Protein AF-A0A662W4R0-F1 (afdb_monomer)

Solvent-accessible surface area (backbone atoms only — not comparable to full-atom values): 18753 Å² total; per-residue (Å²): 116,72,71,63,60,54,51,37,68,40,51,62,76,61,48,46,60,46,32,67,75,46,35,41,56,52,8,45,52,54,50,52,50,54,33,55,63,37,64,77,52,86,52,68,65,62,33,53,52,52,50,46,52,59,59,52,50,86,43,46,80,43,68,95,50,81,49,81,46,56,65,35,56,53,42,50,58,48,16,70,74,66,80,42,92,52,61,35,36,28,30,40,68,42,91,89,54,88,47,86,21,61,33,45,38,97,46,99,52,38,57,34,45,28,53,35,61,54,39,28,37,34,38,38,55,36,42,14,38,33,53,26,53,49,34,41,74,55,72,36,54,44,40,36,31,30,25,55,26,78,67,47,38,23,24,33,37,50,55,97,90,38,81,34,39,35,26,52,56,40,44,36,31,30,75,69,41,57,74,69,43,19,65,70,28,53,83,49,24,51,68,38,51,50,54,44,52,41,85,52,105,75,32,86,22,39,88,71,49,60,50,33,30,34,32,40,49,98,87,66,45,82,74,45,83,52,31,73,69,44,38,63,39,10,40,39,38,42,34,34,89,53,61,31,33,32,39,40,35,29,29,61,53,82,93,43,77,29,55,28,47,71,52,64,82,59,75,31,43,61,48,81,45,74,32,22,54,40,64,33,39,43,34,41,28,24,66,76,40,82,78,38,34,30,21,35,33,75,48,77,46,77,40,46,56,82,38,80,45,83,44,82,44,69,57,70,47,78,46,78,31,72,56,43,51,49,52,49,53,52,52,52,50,51,52,50,50,53,52,50,55,51,51,51,51,53,53,52,52,52,53,60,53,60,77,74,109

Foldseek 3Di:
DVVVVVCLACVCVVVVVCCVPPLQVVLVVLLVVLLVVLLPDDDPVVSLVSLLCSLLVVAAAQVVNAAPDASNPVQVVVCVVVVHRDGQWGWHADPVHGDTAIAGDPDPCHLPLSSCSRRNYYHQSVSQSVSCVSCVSSVWHKFKKDWQQLDHIHMWTADPNDTKAAGSRLVSQLVPNDPVSVVLSVPCRIRNLQQQCPDDPRRSCVPPWGWWMFTADPVRDGDDTPRVSRAFWFKEKEAEPDFFAKKWKWFDDDPDITTRDMDGRRRHRIDIDITHFAKIKIKTWDDPDPQFKIFIDIDIDGTDGPYYHYDYDYRDDIDTHPVNVVVVVVVVVVVVVVVVVVVVVVVVVVVVVVVVD

Radius of gyration: 24.49 Å; Cα contacts (8 Å, |Δi|>4): 682; chains: 1; bounding box: 87×40×56 Å

Nearest PDB structures (foldseek):
  3e8v-assembly1_A  TM=7.100E-01  e=6.023E-03  Bacteroides fragilis NCTC 9343
  8qox-assembly1_X  TM=4.577E-01  e=6.451E-04  Sulfolobus acidocaldarius DSM 639
  6zva-assembly1_A  TM=5.586E-01  e=2.355E-01  Homo sapiens
  8sso-assembly2_E  TM=5.240E-01  e=2.961E-01  synthetic construct
  5a9i-assembly3_C  TM=3.892E-01  e=5.888E-01  Rattus norvegicus

Secondary structure (DSSP, 8-state):
-HHHHHHHH-THHHHHHHIIIIIHHHHHHHHHHHHHHHHT---HHHHHHHHHHHHHTT-EE-TTPPPSEES-HHHHHHHHHHT----SEEEEE-SSS--EEEEE-SSTTTT-HHHHHHH-EE-HHHHHHHHHHHHHHTT--EEEEEETTTTEEEEEEEETTEEEEE-HHHHHHHHHS-HHHHHHHTT-SBS-GGGGT-SSTT-SSTTT-----EEE-TT--EEEE-HHHHS-EEEEEEEEEEEE-EEEEEEEETTEEEEEEEE----EEEEEEEEESSEEEEEEEEEEETTTEEEEEEEEEE--TT-EEEEEE---EEEE-HHHHHHHHHHHHHHHHHHHHHHHHHHHHHHHHHTT-

Sequence (357 aa):
MFSITFLATLPELYLYPWYLIKIKPSGEAEIEKIVSEVSQLNDTYEKLEKIVKWEVEDFLYVYKVAPDYPLDILPNLTSKLFNKSYWRHGVYISNTNPKYRIRAVNSLFSNDPYWIAYYKVGGCGELAHLFVEVCNRAGIEARVVGTRGEDHFWAEVKIDGEWKHADPTVYYWSVRGNEQQKSYYSGKWFDNPKGYEESGNIGWFSKIGISRVIVTDRAGNEVEDVTVKYTDVGTVNVTSKATISRVIILTWKGEHQTIAGVIKDVNSNALEIKLGGKNYTLIVEQDTIPWLIVKRDSKNVTVLEGRYINLEFEPQSFAPTDILIFISVVTLSIIGGIVVVSGIRVVYASIKKKERQ

Mean predicted aligned error: 8.12 Å

Structure (mmCIF, N/CA/C/O backbone):
data_AF-A0A662W4R0-F1
#
_entry.id   AF-A0A662W4R0-F1
#
loop_
_atom_site.group_PDB
_atom_site.id
_atom_site.type_symbol
_atom_site.label_atom_id
_atom_site.label_alt_id
_atom_site.label_comp_id
_atom_site.label_asym_id
_atom_site.label_entity_id
_atom_site.label_seq_id
_atom_site.pdbx_PDB_ins_code
_atom_site.Cartn_x
_atom_site.Cartn_y
_atom_site.Cartn_z
_atom_site.occupancy
_atom_site.B_iso_or_equiv
_atom_site.auth_seq_id
_atom_site.auth_comp_id
_atom_site.auth_asym_id
_atom_site.auth_atom_id
_atom_site.pdbx_PDB_model_num
ATOM 1 N N . MET A 1 1 ? 30.120 10.431 25.627 1.00 44.16 1 MET A N 1
ATOM 2 C CA . MET A 1 1 ? 29.664 11.203 24.446 1.00 44.16 1 MET A CA 1
ATOM 3 C C . MET A 1 1 ? 29.253 10.306 23.274 1.00 44.16 1 MET A C 1
ATOM 5 O O . MET A 1 1 ? 28.209 10.570 22.704 1.00 44.16 1 MET A O 1
ATOM 9 N N . PHE A 1 2 ? 29.964 9.204 22.982 1.00 40.97 2 PHE A N 1
ATOM 10 C CA . PHE A 1 2 ? 29.571 8.218 21.950 1.00 40.97 2 PHE A CA 1
ATOM 11 C C . PHE A 1 2 ? 28.165 7.597 22.136 1.00 40.97 2 PHE A C 1
ATOM 13 O O . PHE A 1 2 ? 27.474 7.344 21.155 1.00 40.97 2 PHE A O 1
ATOM 20 N N . SER A 1 3 ? 27.703 7.401 23.377 1.00 51.25 3 SER A N 1
ATOM 21 C CA . SER A 1 3 ? 26.429 6.718 23.663 1.00 51.25 3 SER A CA 1
ATOM 22 C C . SER A 1 3 ? 25.170 7.534 23.327 1.00 51.25 3 SER A C 1
ATOM 24 O O . SER A 1 3 ? 24.150 6.950 22.980 1.00 51.25 3 SER A O 1
ATOM 26 N N . ILE A 1 4 ? 25.226 8.872 23.391 1.00 51.28 4 ILE A N 1
ATOM 27 C CA . ILE A 1 4 ? 24.065 9.742 23.105 1.00 51.28 4 ILE A CA 1
ATOM 28 C C . ILE A 1 4 ? 23.875 9.897 21.590 1.00 51.28 4 ILE A 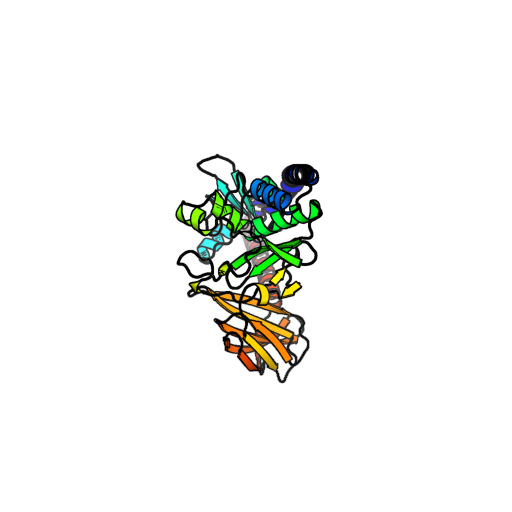C 1
ATOM 30 O O . ILE A 1 4 ? 22.751 9.864 21.095 1.00 51.28 4 ILE A O 1
ATOM 34 N N . THR A 1 5 ? 24.971 9.989 20.832 1.00 50.72 5 THR A N 1
ATOM 35 C CA . THR A 1 5 ? 24.928 10.087 19.367 1.00 50.72 5 THR A CA 1
ATOM 36 C C . THR A 1 5 ? 24.435 8.786 18.723 1.00 50.72 5 THR A C 1
ATOM 38 O O . THR A 1 5 ? 23.676 8.842 17.764 1.00 50.72 5 THR A O 1
ATOM 41 N N . PHE A 1 6 ? 24.789 7.620 19.279 1.00 54.69 6 PHE A N 1
ATOM 42 C CA . PHE A 1 6 ? 24.336 6.313 18.782 1.00 54.69 6 PHE A CA 1
ATOM 43 C C . PHE A 1 6 ? 22.826 6.080 18.991 1.00 54.69 6 PHE A C 1
ATOM 45 O O . PHE A 1 6 ? 22.133 5.603 18.093 1.00 54.69 6 PHE A O 1
ATOM 52 N N . LEU A 1 7 ? 22.279 6.505 20.136 1.00 53.31 7 LEU A N 1
ATOM 53 C CA . LEU A 1 7 ? 20.835 6.443 20.400 1.00 53.31 7 LEU A CA 1
ATOM 54 C C . LEU A 1 7 ? 20.025 7.360 19.467 1.00 53.31 7 LEU A C 1
ATOM 56 O O . LEU A 1 7 ? 18.918 7.010 19.076 1.00 53.31 7 LEU A O 1
ATOM 60 N N . ALA A 1 8 ? 20.589 8.495 19.045 1.00 56.91 8 ALA A N 1
ATOM 61 C CA . ALA A 1 8 ? 19.942 9.415 18.107 1.00 56.91 8 ALA A CA 1
ATOM 62 C C . ALA A 1 8 ? 19.899 8.900 16.651 1.00 56.91 8 ALA A C 1
ATOM 64 O O . ALA A 1 8 ? 19.139 9.424 15.834 1.00 56.91 8 ALA A O 1
ATOM 65 N N . THR A 1 9 ? 20.718 7.896 16.310 1.00 63.56 9 THR A N 1
ATOM 66 C CA . THR A 1 9 ? 20.781 7.310 14.956 1.00 63.56 9 THR A CA 1
ATOM 67 C C . THR A 1 9 ? 19.841 6.129 14.738 1.00 63.56 9 THR A C 1
ATOM 69 O O . THR A 1 9 ? 19.456 5.855 13.601 1.00 63.56 9 THR A O 1
ATOM 72 N N . LEU A 1 10 ? 19.446 5.445 15.811 1.00 76.19 10 LEU A N 1
ATOM 73 C CA . LEU A 1 10 ? 18.601 4.252 15.763 1.00 76.19 10 LEU A CA 1
ATOM 74 C C . LEU A 1 10 ? 17.489 4.368 16.811 1.00 76.19 10 LEU A C 1
ATOM 76 O O . LEU A 1 10 ? 17.585 3.729 17.865 1.00 76.19 10 LEU A O 1
ATOM 80 N N . PRO A 1 11 ? 16.445 5.186 16.560 1.00 81.00 11 PRO A N 1
ATOM 81 C CA . PRO A 1 11 ? 15.317 5.310 17.473 1.00 81.00 11 PRO A CA 1
ATOM 82 C C . PRO A 1 11 ? 14.693 3.984 17.877 1.00 81.00 11 PRO A C 1
ATOM 84 O O . PRO A 1 11 ? 14.217 3.841 18.999 1.00 81.00 11 PRO A O 1
ATOM 87 N N . GLU A 1 12 ? 14.774 2.982 17.005 1.00 84.69 12 GLU A N 1
ATOM 88 C CA . GLU A 1 12 ? 14.307 1.627 17.259 1.00 84.69 12 GLU A CA 1
ATOM 89 C C . GLU A 1 12 ? 14.881 1.028 18.557 1.00 84.69 12 GLU A C 1
ATOM 91 O O . GLU A 1 12 ? 14.172 0.293 19.238 1.00 84.69 12 GLU A O 1
ATOM 96 N N . LEU A 1 13 ? 16.103 1.388 18.973 1.00 84.00 13 LEU A N 1
ATOM 97 C CA . LEU A 1 13 ? 16.711 0.869 20.207 1.00 84.00 13 LEU A CA 1
ATOM 98 C C . LEU A 1 13 ? 15.960 1.276 21.481 1.00 84.00 13 LEU A C 1
ATOM 100 O O . LEU A 1 13 ? 15.945 0.510 22.442 1.00 84.00 13 LEU A O 1
ATOM 104 N N . TYR A 1 14 ? 15.346 2.462 21.505 1.00 84.25 14 TYR A N 1
ATOM 105 C CA . TYR A 1 14 ? 14.556 2.925 22.651 1.00 84.25 14 TYR A CA 1
ATOM 106 C C . TYR A 1 14 ? 13.045 2.851 22.400 1.00 84.25 14 TYR A C 1
ATOM 108 O O . TYR A 1 14 ? 12.279 2.657 23.345 1.00 84.25 14 TYR A O 1
ATOM 116 N N . LEU A 1 15 ? 12.605 2.942 21.142 1.00 90.88 15 LEU A N 1
ATOM 117 C CA . LEU A 1 15 ? 11.205 2.763 20.766 1.00 90.88 15 LEU A CA 1
ATOM 118 C C . LEU A 1 15 ? 10.765 1.306 20.899 1.00 90.88 15 LEU A C 1
ATOM 120 O O . LEU A 1 15 ? 9.622 1.078 21.267 1.00 90.88 15 LEU A O 1
ATOM 124 N N . TYR A 1 16 ? 11.638 0.322 20.665 1.00 93.50 16 TYR A N 1
ATOM 125 C CA . TYR A 1 16 ? 11.265 -1.091 20.767 1.00 93.50 16 TYR A CA 1
ATOM 126 C C . TYR A 1 16 ? 10.936 -1.537 22.204 1.00 93.50 16 TYR A C 1
ATOM 128 O O . TYR A 1 16 ? 9.866 -2.112 22.407 1.00 93.50 16 TYR A O 1
ATOM 136 N N . PRO A 1 17 ? 11.743 -1.223 23.242 1.00 94.62 17 PRO A N 1
ATOM 137 C CA . PRO A 1 17 ? 11.331 -1.463 24.625 1.00 94.62 17 PRO A CA 1
ATOM 138 C C . PRO A 1 17 ? 10.024 -0.747 24.981 1.00 94.62 17 PRO A C 1
ATOM 140 O O . PRO A 1 17 ? 9.133 -1.363 25.562 1.00 94.62 17 PRO A O 1
ATOM 143 N N . TRP A 1 18 ? 9.874 0.524 24.584 1.00 93.62 18 TRP A N 1
ATOM 144 C CA . TRP A 1 18 ? 8.639 1.283 24.802 1.00 93.62 18 TRP A CA 1
ATOM 145 C C . TRP A 1 18 ? 7.432 0.650 24.097 1.00 93.62 18 TRP A C 1
ATOM 147 O O . TRP A 1 18 ? 6.328 0.598 24.646 1.00 93.62 18 TRP A O 1
ATOM 157 N N . TYR A 1 19 ? 7.656 0.104 22.903 1.00 96.06 19 TYR A N 1
ATOM 158 C CA . TYR A 1 19 ? 6.653 -0.613 22.144 1.00 96.06 19 TYR A CA 1
ATOM 159 C C . TYR A 1 19 ? 6.159 -1.840 22.904 1.00 96.06 19 TYR A C 1
ATOM 161 O O . TYR A 1 19 ? 4.957 -1.982 23.104 1.00 96.06 19 TYR A O 1
ATOM 169 N N . LEU A 1 20 ? 7.072 -2.673 23.407 1.00 97.06 20 LEU A N 1
ATOM 170 C CA . LEU A 1 20 ? 6.710 -3.886 24.138 1.00 97.06 20 LEU A CA 1
ATOM 171 C C . LEU A 1 20 ? 5.975 -3.599 25.453 1.00 97.06 20 LEU A C 1
ATOM 173 O O . LEU A 1 20 ? 5.037 -4.319 25.785 1.00 97.06 20 LEU A O 1
ATOM 177 N N . ILE A 1 21 ? 6.382 -2.568 26.200 1.00 97.25 21 ILE A N 1
ATOM 178 C CA . ILE A 1 21 ? 5.819 -2.303 27.535 1.00 97.25 21 ILE A CA 1
ATOM 179 C C . ILE A 1 21 ? 4.557 -1.439 27.512 1.00 97.25 21 ILE A C 1
ATOM 181 O O . ILE A 1 21 ? 3.760 -1.514 28.445 1.00 97.25 21 ILE A O 1
ATOM 185 N N . LYS A 1 22 ? 4.378 -0.591 26.489 1.00 96.94 22 LYS A N 1
ATOM 186 C CA . LYS A 1 22 ? 3.302 0.407 26.471 1.00 96.94 22 LYS A CA 1
ATOM 187 C C . LYS A 1 22 ? 2.489 0.411 25.186 1.00 96.94 22 LYS A C 1
ATOM 189 O O . LYS A 1 22 ? 1.274 0.249 25.268 1.00 96.94 22 LYS A O 1
ATOM 194 N N . ILE A 1 23 ? 3.125 0.601 24.028 1.00 96.88 23 ILE A N 1
ATOM 195 C CA . ILE A 1 23 ? 2.394 0.807 22.764 1.00 96.88 23 ILE A CA 1
ATOM 196 C C . ILE A 1 23 ? 1.622 -0.455 22.388 1.00 96.88 23 ILE A C 1
ATOM 198 O O . ILE A 1 23 ? 0.410 -0.384 22.222 1.00 96.88 23 ILE A O 1
ATOM 202 N N . LYS A 1 24 ? 2.294 -1.610 22.315 1.00 97.94 24 LYS A N 1
ATOM 203 C CA . LYS A 1 24 ? 1.669 -2.872 21.922 1.00 97.94 24 LYS A CA 1
ATOM 204 C C . LYS A 1 24 ? 0.542 -3.280 22.877 1.00 97.94 24 LYS A C 1
ATOM 206 O O . LYS A 1 24 ? -0.556 -3.494 22.379 1.00 97.94 24 LYS A O 1
ATOM 211 N N . PRO A 1 25 ? 0.729 -3.318 24.213 1.00 98.50 25 PRO A N 1
ATOM 212 C CA . PRO A 1 25 ? -0.363 -3.669 25.123 1.00 98.50 25 PRO A CA 1
ATOM 213 C C . PRO A 1 25 ? -1.559 -2.711 25.056 1.00 98.50 25 PRO A C 1
ATOM 215 O O . PRO A 1 25 ? -2.699 -3.152 25.122 1.00 98.50 25 PRO A O 1
ATOM 218 N N . SER A 1 26 ? -1.321 -1.399 24.932 1.00 98.19 26 SER A N 1
ATOM 219 C CA . SER A 1 26 ? -2.414 -0.422 24.832 1.00 98.19 26 SER A CA 1
ATOM 220 C C . SER A 1 26 ? -3.117 -0.474 23.468 1.00 98.19 26 SER A C 1
ATOM 222 O O . SER A 1 26 ? -4.339 -0.421 23.429 1.00 98.19 26 SER A O 1
ATOM 224 N N . GLY A 1 27 ? -2.379 -0.628 22.364 1.00 98.06 27 GLY A N 1
ATOM 225 C CA . GLY A 1 27 ? -2.960 -0.810 21.031 1.00 98.06 27 GLY A CA 1
ATOM 226 C C . GLY A 1 27 ? -3.759 -2.111 20.911 1.00 98.06 27 GLY A C 1
ATOM 227 O O . GLY A 1 27 ? -4.859 -2.102 20.372 1.00 98.06 27 GLY A O 1
ATOM 228 N N . GLU A 1 28 ? -3.247 -3.210 21.473 1.00 98.56 28 GLU A N 1
ATOM 229 C CA . GLU A 1 28 ? -3.954 -4.494 21.584 1.00 98.56 28 GLU A CA 1
ATOM 230 C C . GLU A 1 28 ? -5.268 -4.334 22.359 1.00 98.56 28 GLU A C 1
ATOM 232 O O . GLU A 1 28 ? -6.307 -4.768 21.880 1.00 98.56 28 GLU A O 1
ATOM 237 N N . ALA A 1 29 ? -5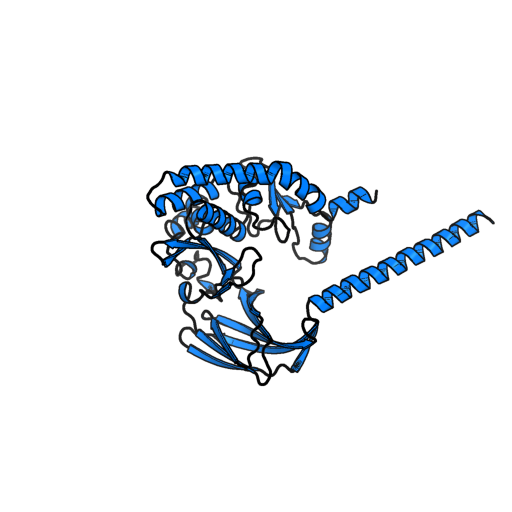.255 -3.652 23.511 1.00 98.62 29 ALA A N 1
ATOM 238 C CA . ALA A 1 29 ? -6.464 -3.439 24.306 1.00 98.62 29 ALA A CA 1
ATOM 239 C C . ALA A 1 29 ? -7.555 -2.656 23.548 1.00 98.62 29 ALA A C 1
ATOM 241 O O . ALA A 1 29 ? -8.734 -2.989 23.658 1.00 98.62 29 ALA A O 1
ATOM 242 N N . GLU A 1 30 ? -7.178 -1.642 22.764 1.00 98.38 30 GLU A N 1
ATOM 243 C CA . GLU A 1 30 ? -8.126 -0.890 21.932 1.00 98.38 30 GLU A CA 1
ATOM 244 C C . GLU A 1 30 ? -8.683 -1.737 20.775 1.00 98.38 30 GLU A C 1
ATOM 246 O O . GLU A 1 30 ? -9.881 -1.672 20.496 1.00 98.38 30 GLU A O 1
ATOM 251 N N . ILE A 1 31 ? -7.843 -2.562 20.136 1.00 98.75 31 ILE A N 1
ATOM 252 C CA . ILE A 1 31 ? -8.265 -3.498 19.081 1.00 98.75 31 ILE A CA 1
ATOM 253 C C . ILE A 1 31 ? -9.228 -4.552 19.645 1.00 98.75 31 ILE A C 1
ATOM 255 O O . ILE A 1 31 ? -10.310 -4.753 19.101 1.00 98.75 31 ILE A O 1
ATOM 259 N N . GLU A 1 32 ? -8.887 -5.195 20.760 1.00 98.62 32 GLU A N 1
ATOM 260 C CA . GLU A 1 32 ? -9.737 -6.219 21.381 1.00 98.62 32 GLU A CA 1
ATOM 261 C C . GLU A 1 32 ? -11.080 -5.649 21.841 1.00 98.62 32 GLU A C 1
ATOM 263 O O . GLU A 1 32 ? -12.121 -6.299 21.713 1.00 98.62 32 GLU A O 1
ATOM 268 N N . LYS A 1 33 ? -11.089 -4.399 22.315 1.00 98.44 33 LYS A N 1
ATOM 269 C CA . LYS A 1 33 ? -12.327 -3.700 22.649 1.00 98.44 33 LYS A CA 1
ATOM 270 C C . LYS A 1 33 ? -13.246 -3.585 21.430 1.00 98.44 33 LYS A C 1
ATOM 272 O O . LYS A 1 33 ? -14.402 -3.993 21.520 1.00 98.44 33 LYS A O 1
ATOM 277 N N . ILE A 1 34 ? -12.755 -3.070 20.297 1.00 98.56 34 ILE A N 1
ATOM 278 C CA . ILE A 1 34 ? -13.598 -2.919 19.100 1.00 98.56 34 ILE A CA 1
ATOM 279 C C . ILE A 1 34 ? -14.012 -4.277 18.518 1.00 98.56 34 ILE A C 1
ATOM 281 O O . ILE A 1 34 ? -15.169 -4.431 18.135 1.00 98.56 34 ILE A O 1
ATOM 285 N N . VAL A 1 35 ? -13.128 -5.284 18.530 1.00 98.62 35 VAL A N 1
ATOM 286 C CA . VAL A 1 35 ? -13.437 -6.661 18.099 1.00 98.62 35 VAL A CA 1
ATOM 287 C C . VAL A 1 35 ? -14.567 -7.259 18.943 1.00 98.62 35 VAL A C 1
ATOM 289 O O . VAL A 1 35 ? -15.538 -7.789 18.399 1.00 98.62 35 VAL A O 1
ATOM 292 N N . SER A 1 36 ? -14.491 -7.119 20.268 1.00 98.25 36 SER A N 1
ATOM 293 C CA . SER A 1 36 ? -15.540 -7.567 21.188 1.00 98.25 36 SER A CA 1
ATOM 294 C C . SER A 1 36 ? -16.866 -6.856 20.916 1.00 98.25 36 SER A C 1
ATOM 296 O O . SER A 1 36 ? -17.909 -7.500 20.802 1.00 98.25 36 SER A O 1
ATOM 298 N N . GLU A 1 37 ? -16.839 -5.540 20.711 1.00 98.12 37 GLU A N 1
ATOM 299 C CA . GLU A 1 37 ? -18.044 -4.768 20.416 1.00 98.12 37 GLU A CA 1
ATOM 300 C C . GLU A 1 37 ? -18.730 -5.176 19.103 1.00 98.12 37 GLU A C 1
ATOM 302 O O . GLU A 1 37 ? -19.960 -5.199 19.049 1.00 98.12 37 GLU A O 1
ATOM 307 N N . VAL A 1 38 ? -17.971 -5.492 18.048 1.00 98.25 38 VAL A N 1
ATOM 308 C CA . VAL A 1 38 ? -18.549 -5.913 16.758 1.00 98.25 38 VAL A CA 1
ATOM 309 C C . VAL A 1 38 ? -18.930 -7.389 16.727 1.00 98.25 38 VAL A C 1
ATOM 311 O O . VAL A 1 38 ? -19.791 -7.773 15.940 1.00 98.25 38 VAL A O 1
ATOM 314 N N . SER A 1 39 ? -18.362 -8.219 17.607 1.00 95.56 39 SER A N 1
ATOM 315 C CA . SER A 1 39 ? -18.755 -9.630 17.748 1.00 95.56 39 SER A CA 1
ATOM 316 C C . SER A 1 39 ? -20.227 -9.809 18.139 1.00 95.56 39 SER A C 1
ATOM 318 O O . SER A 1 39 ? -20.820 -10.838 17.830 1.00 95.56 39 SER A O 1
ATOM 320 N N . GLN A 1 40 ? -20.820 -8.793 18.777 1.00 94.75 40 GLN A N 1
ATOM 321 C CA . GLN A 1 40 ? -22.222 -8.777 19.205 1.00 94.75 40 GLN A CA 1
ATOM 322 C C . GLN A 1 40 ? -23.199 -8.383 18.086 1.00 94.75 40 GLN A C 1
ATOM 324 O O . GLN A 1 40 ? -24.412 -8.430 18.285 1.00 94.75 40 GLN A O 1
ATOM 329 N N . LEU A 1 41 ? -22.689 -7.962 16.927 1.00 96.44 41 LEU A N 1
ATOM 330 C CA . LEU A 1 41 ? -23.499 -7.589 15.772 1.00 96.44 41 LEU A CA 1
ATOM 331 C C . LEU A 1 41 ? -23.701 -8.801 14.859 1.00 96.44 41 LEU A C 1
ATOM 333 O O . LEU A 1 41 ? -22.809 -9.639 14.709 1.00 96.44 41 LEU A O 1
ATOM 337 N N . ASN A 1 42 ? -24.862 -8.876 14.210 1.00 94.00 42 ASN A N 1
ATOM 338 C CA . ASN A 1 42 ? -25.157 -9.936 13.242 1.00 94.00 42 ASN A CA 1
ATOM 339 C C . ASN A 1 42 ? -24.875 -9.497 11.804 1.00 94.00 42 ASN A C 1
ATOM 341 O O . ASN A 1 42 ? -24.434 -10.311 10.998 1.00 94.00 42 ASN A O 1
ATOM 345 N N . ASP A 1 43 ? -25.101 -8.222 11.492 1.00 96.06 43 ASP A N 1
ATOM 346 C CA . ASP A 1 43 ? -24.931 -7.696 10.144 1.00 96.06 43 ASP A CA 1
ATOM 347 C C . ASP A 1 43 ? -23.459 -7.364 9.850 1.00 96.06 43 ASP A C 1
ATOM 349 O O . ASP A 1 43 ? -22.800 -6.627 10.588 1.00 96.06 43 ASP A O 1
ATOM 353 N N . THR A 1 44 ? -22.921 -7.932 8.768 1.00 95.50 44 THR A N 1
ATOM 354 C CA . THR A 1 44 ? -21.518 -7.737 8.375 1.00 95.50 44 THR A CA 1
ATOM 355 C C . THR A 1 44 ? -21.226 -6.281 8.024 1.00 95.50 44 THR A C 1
ATOM 357 O O . THR A 1 44 ? -20.153 -5.783 8.359 1.00 95.50 44 THR A O 1
ATOM 360 N N . TYR A 1 45 ? -22.160 -5.576 7.385 1.00 95.69 45 TYR A N 1
ATOM 361 C CA . TYR A 1 45 ? -21.955 -4.178 7.024 1.00 95.69 45 TYR A CA 1
ATOM 362 C C . TYR A 1 45 ? -21.947 -3.277 8.267 1.00 95.69 45 TYR A C 1
ATOM 364 O O . TYR A 1 45 ? -21.063 -2.432 8.389 1.00 95.69 45 TYR A O 1
ATOM 372 N N . GLU A 1 46 ? -22.830 -3.510 9.241 1.00 97.25 46 GLU A N 1
ATOM 373 C CA . GLU A 1 46 ? -22.812 -2.826 10.539 1.00 97.25 46 GLU A CA 1
ATOM 374 C C . GLU A 1 46 ? -21.485 -3.042 11.281 1.00 97.25 46 GLU A C 1
ATOM 376 O O . GLU A 1 46 ? -20.940 -2.094 11.853 1.00 97.25 46 GLU A O 1
ATOM 381 N N . LYS A 1 47 ? -20.916 -4.259 11.237 1.00 98.31 47 LYS A N 1
ATOM 382 C CA . LYS A 1 47 ? -19.572 -4.525 11.784 1.00 98.31 47 LYS A CA 1
ATOM 383 C C . LYS A 1 47 ? -18.518 -3.666 11.101 1.00 98.31 47 LYS A C 1
ATOM 385 O O . LYS A 1 47 ? -17.767 -2.974 11.784 1.00 98.31 47 LYS A O 1
ATOM 390 N N . LEU A 1 48 ? -18.467 -3.695 9.769 1.00 98.44 48 LEU A N 1
ATOM 391 C CA . LEU A 1 48 ? -17.484 -2.945 8.984 1.00 98.44 48 LEU A CA 1
ATOM 392 C C . LEU A 1 48 ? -17.608 -1.438 9.223 1.00 98.44 48 LEU A C 1
ATOM 394 O O . LEU A 1 48 ? -16.601 -0.763 9.434 1.00 98.44 48 LEU A O 1
ATOM 398 N N . GLU A 1 49 ? -18.835 -0.917 9.247 1.00 97.88 49 GLU A N 1
ATOM 399 C CA . GLU A 1 49 ? -19.095 0.495 9.502 1.00 97.88 49 GLU A CA 1
ATOM 400 C C . GLU A 1 49 ? -18.660 0.894 10.921 1.00 97.88 49 GLU A C 1
ATOM 402 O O . GLU A 1 49 ? -18.068 1.955 11.124 1.00 97.88 49 GLU A O 1
ATOM 407 N N . LYS A 1 50 ? -18.900 0.034 11.917 1.00 98.50 50 LYS A N 1
ATOM 408 C CA . LYS A 1 50 ? -18.455 0.271 13.291 1.00 98.50 50 LYS A CA 1
ATOM 409 C C . LYS A 1 50 ? -16.927 0.244 13.419 1.00 98.50 50 LYS A C 1
ATOM 411 O O . LYS A 1 50 ? -16.374 1.115 14.093 1.00 98.50 50 LYS A O 1
ATOM 416 N N . ILE A 1 51 ? -16.247 -0.684 12.739 1.00 98.75 51 ILE A N 1
ATOM 417 C CA . ILE A 1 51 ? -14.776 -0.754 12.695 1.00 98.75 51 ILE A CA 1
ATOM 418 C C . ILE A 1 51 ? -14.203 0.524 12.080 1.00 98.75 51 ILE A C 1
ATOM 420 O O . ILE A 1 51 ? -13.372 1.178 12.709 1.00 98.75 51 ILE A O 1
ATOM 424 N N . VAL A 1 52 ? -14.661 0.916 10.886 1.00 98.44 52 VAL A N 1
ATOM 425 C CA . VAL A 1 52 ? -14.098 2.085 10.194 1.00 98.44 52 VAL A CA 1
ATOM 426 C C . VAL A 1 52 ? -14.386 3.382 10.955 1.00 98.44 52 VAL A C 1
ATOM 428 O O . VAL A 1 52 ? -13.508 4.236 11.056 1.00 98.44 52 VAL A O 1
ATOM 431 N N . LYS A 1 53 ? -15.570 3.515 11.577 1.00 98.25 53 LYS A N 1
ATOM 432 C CA . LYS A 1 53 ? -15.903 4.645 12.464 1.00 98.25 53 LYS A CA 1
ATOM 433 C C . LYS A 1 53 ? -14.918 4.755 13.622 1.00 98.25 53 LYS A C 1
ATOM 435 O O . LYS A 1 53 ? -14.368 5.834 13.835 1.00 98.25 53 LYS A O 1
ATOM 440 N N . TRP A 1 54 ? -14.686 3.653 14.339 1.00 98.31 54 TRP A N 1
ATOM 441 C CA . TRP A 1 54 ? -13.720 3.600 15.438 1.00 98.31 54 TRP A CA 1
ATOM 442 C C . TRP A 1 54 ? -12.312 3.943 14.954 1.00 98.31 54 TRP A C 1
ATOM 444 O O . TRP A 1 54 ? -11.591 4.687 15.615 1.00 98.31 54 TRP A O 1
ATOM 454 N N . GLU A 1 55 ? -11.910 3.430 13.795 1.00 97.62 55 GLU A N 1
ATOM 455 C CA . GLU A 1 55 ? -10.576 3.635 13.248 1.00 97.62 55 GLU A CA 1
ATOM 456 C C . GLU A 1 55 ? -10.290 5.114 12.970 1.00 97.62 55 GLU A C 1
ATOM 458 O O . GLU A 1 55 ? -9.278 5.637 13.450 1.00 97.62 55 GLU A O 1
ATOM 463 N N . VAL A 1 56 ? -11.202 5.795 12.267 1.00 96.56 56 VAL A N 1
ATOM 464 C CA . VAL A 1 56 ? -11.062 7.213 11.891 1.00 96.56 56 VAL A CA 1
ATOM 465 C C . VAL A 1 56 ? -11.383 8.177 13.038 1.00 96.56 56 VAL A C 1
ATOM 467 O O . VAL A 1 56 ? -11.122 9.387 12.948 1.00 96.56 56 VAL A O 1
ATOM 470 N N . GLU A 1 57 ? -11.981 7.677 14.120 1.00 94.31 57 GLU A N 1
ATOM 471 C CA . GLU A 1 57 ? -12.212 8.454 15.327 1.00 94.31 57 GLU A CA 1
ATOM 472 C C . GLU A 1 57 ? -10.877 8.897 15.933 1.00 94.31 57 GLU A C 1
ATOM 474 O O . GLU A 1 57 ? -9.956 8.105 16.124 1.00 94.31 57 GLU A O 1
ATOM 479 N N . ASP A 1 58 ? -10.764 10.202 16.200 1.00 91.81 58 ASP A N 1
ATOM 480 C CA . ASP A 1 58 ? -9.534 10.842 16.667 1.00 91.81 58 ASP A CA 1
ATOM 481 C C . ASP A 1 58 ? -8.298 10.499 15.808 1.00 91.81 58 ASP A C 1
ATOM 483 O O . ASP A 1 58 ? -7.195 10.561 16.328 1.00 91.81 58 ASP A O 1
ATOM 487 N N . PHE A 1 59 ? -8.431 10.141 14.521 1.00 94.88 59 PHE A N 1
ATOM 488 C CA . PHE A 1 59 ? -7.292 9.833 13.644 1.00 94.88 59 PHE A CA 1
ATOM 489 C C . PHE A 1 59 ? -6.704 11.092 12.996 1.00 94.88 59 PHE A C 1
ATOM 491 O O . PHE A 1 59 ? -7.421 11.926 12.436 1.00 94.88 59 PHE A O 1
ATOM 498 N N . LEU A 1 60 ? -5.379 11.222 13.039 1.00 94.38 60 LEU A N 1
ATOM 499 C CA . LEU A 1 60 ? -4.636 12.313 12.421 1.00 94.38 60 LEU A CA 1
ATOM 500 C C . LEU A 1 60 ? -4.042 11.845 11.085 1.00 94.38 60 LEU A C 1
ATOM 502 O O . LEU A 1 60 ? -3.033 11.139 11.048 1.00 94.38 60 LEU A O 1
ATOM 506 N N . TYR A 1 61 ? -4.671 12.259 9.984 1.00 93.75 61 TYR A N 1
ATOM 507 C CA . TYR A 1 61 ? -4.215 11.934 8.635 1.00 93.75 61 TYR A CA 1
ATOM 508 C C . TYR A 1 61 ? -3.097 12.887 8.187 1.00 93.75 61 TYR A C 1
ATOM 510 O O . TYR A 1 61 ? -3.299 14.097 8.104 1.00 93.75 61 TYR A O 1
ATOM 518 N N . VAL A 1 62 ? -1.908 12.348 7.902 1.00 92.44 62 VAL A N 1
ATOM 519 C CA . VAL A 1 62 ? -0.661 13.117 7.677 1.00 92.44 62 VAL A CA 1
ATOM 520 C C . VAL A 1 62 ? 0.073 12.713 6.399 1.00 92.44 62 VAL A C 1
ATOM 522 O O . VAL A 1 62 ? 1.287 12.891 6.264 1.00 92.44 62 VAL A O 1
ATOM 525 N N . TYR A 1 63 ? -0.637 12.144 5.426 1.00 88.06 63 TYR A N 1
ATOM 526 C CA . TYR A 1 63 ? -0.046 11.874 4.118 1.00 88.06 63 TYR A CA 1
ATOM 527 C C . TYR A 1 63 ? 0.435 13.182 3.470 1.00 88.06 63 TYR A C 1
ATOM 529 O O . TYR A 1 63 ? -0.325 14.140 3.350 1.00 88.06 63 TYR A O 1
ATOM 537 N N . LYS A 1 64 ? 1.716 13.218 3.073 1.00 83.25 64 LYS A N 1
ATOM 538 C CA . LYS A 1 64 ? 2.428 14.411 2.569 1.00 83.25 64 LYS A CA 1
ATOM 539 C C . LYS A 1 64 ? 2.458 15.616 3.522 1.00 83.25 64 LYS A C 1
ATOM 541 O O . LYS A 1 64 ? 2.798 16.716 3.095 1.00 83.25 64 LYS A O 1
ATOM 546 N N . VAL A 1 65 ? 2.168 15.416 4.806 1.00 87.00 65 VAL A N 1
ATOM 547 C CA . VAL A 1 65 ? 2.317 16.447 5.839 1.00 87.00 65 VAL A CA 1
ATOM 548 C C . VAL A 1 65 ? 3.657 16.244 6.542 1.00 87.00 65 VAL A C 1
ATOM 550 O O . VAL A 1 65 ? 3.952 15.155 7.047 1.00 87.00 65 VAL A O 1
ATOM 553 N N . ALA A 1 66 ? 4.485 17.289 6.556 1.00 86.50 66 ALA A N 1
ATOM 554 C CA . ALA A 1 66 ? 5.745 17.268 7.289 1.00 86.50 66 ALA A CA 1
ATOM 555 C C . ALA A 1 66 ? 5.474 17.137 8.802 1.00 86.50 66 ALA A C 1
ATOM 557 O O . ALA A 1 66 ? 4.537 17.765 9.294 1.00 86.50 66 ALA A O 1
ATOM 558 N N . PRO A 1 67 ? 6.253 16.326 9.536 1.00 89.44 67 PRO A N 1
ATOM 559 C CA . PRO A 1 67 ? 6.145 16.268 10.989 1.00 89.44 67 PRO A CA 1
ATOM 560 C C . PRO A 1 67 ? 6.590 17.589 11.622 1.00 89.44 67 PRO A C 1
ATOM 562 O O . PRO A 1 67 ? 7.448 18.280 11.067 1.00 89.44 67 PRO A O 1
ATOM 565 N N . ASP A 1 68 ? 6.074 17.894 12.813 1.00 89.25 68 ASP A N 1
ATOM 566 C CA . ASP A 1 68 ? 6.523 19.042 13.611 1.00 89.25 68 ASP A CA 1
ATOM 567 C C . ASP A 1 68 ? 8.004 18.899 13.977 1.00 89.25 68 ASP A C 1
ATOM 569 O O . ASP A 1 68 ? 8.772 19.861 13.944 1.00 89.25 68 ASP A O 1
ATOM 573 N N . TYR A 1 69 ? 8.428 17.669 14.281 1.00 86.44 69 TYR A N 1
ATOM 574 C CA . TYR A 1 69 ? 9.835 17.306 14.383 1.00 86.44 69 TYR A CA 1
ATOM 575 C C . TYR A 1 69 ? 10.045 15.798 14.179 1.00 86.44 69 TYR A C 1
ATOM 577 O O . TYR A 1 69 ? 9.208 14.983 14.570 1.00 86.44 69 TYR A O 1
ATOM 585 N N . PRO A 1 70 ? 11.171 15.384 13.580 1.00 85.75 70 PRO A N 1
ATOM 586 C CA . PRO A 1 70 ? 11.541 13.978 13.491 1.00 85.75 70 PRO A CA 1
ATOM 587 C C . PRO A 1 70 ? 12.276 13.517 14.757 1.00 85.75 70 PRO A C 1
ATOM 589 O O . PRO A 1 70 ? 13.106 14.249 15.297 1.00 85.75 70 PRO A O 1
ATOM 592 N N . LEU A 1 71 ? 12.037 12.278 15.195 1.00 83.69 71 LEU A N 1
ATOM 593 C CA . LEU A 1 71 ? 12.866 11.636 16.229 1.00 83.69 71 LEU A CA 1
ATOM 594 C C . LEU A 1 71 ? 14.224 11.176 15.681 1.00 83.69 71 LEU A C 1
ATOM 596 O O . LEU A 1 71 ? 15.185 11.029 16.436 1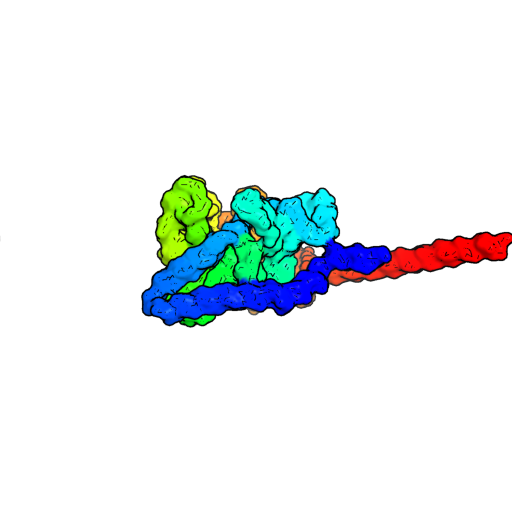.00 83.69 71 LEU A O 1
ATOM 600 N N . ASP A 1 72 ? 14.323 10.971 14.365 1.00 76.44 72 ASP A N 1
ATOM 601 C CA . ASP A 1 72 ? 15.566 10.619 13.687 1.00 76.44 72 ASP A CA 1
ATOM 602 C C . ASP A 1 72 ? 16.402 11.876 13.368 1.00 76.44 72 ASP A C 1
ATOM 604 O O . ASP A 1 72 ? 16.206 12.540 12.345 1.00 76.44 72 ASP A O 1
ATOM 608 N N . ILE A 1 73 ? 17.376 12.206 14.220 1.00 68.56 73 ILE A N 1
ATOM 609 C CA . ILE A 1 73 ? 18.184 13.433 14.069 1.00 68.56 73 ILE A CA 1
ATOM 610 C C . ILE A 1 73 ? 19.102 13.368 12.832 1.00 68.56 73 ILE A C 1
ATOM 612 O O . ILE A 1 73 ? 19.256 14.360 12.116 1.00 68.56 73 ILE A O 1
ATOM 616 N N . LEU A 1 74 ? 19.697 12.203 12.543 1.00 64.50 74 LEU A N 1
ATOM 617 C CA . LEU A 1 74 ? 20.656 12.045 11.438 1.00 64.50 74 LEU A CA 1
ATOM 618 C C . LEU A 1 74 ? 19.996 12.008 10.047 1.00 64.50 74 LEU A C 1
ATOM 620 O O . LEU A 1 74 ? 20.433 12.759 9.176 1.00 64.50 74 LEU A O 1
ATOM 624 N N . PRO A 1 75 ? 18.936 11.206 9.820 1.00 63.91 75 PRO A N 1
ATOM 625 C CA . PRO A 1 75 ? 18.167 11.232 8.577 1.00 63.91 75 PRO A CA 1
ATOM 626 C C . PRO A 1 75 ? 17.567 12.605 8.264 1.00 63.91 75 PRO A C 1
ATOM 628 O O . PRO A 1 75 ? 17.479 12.980 7.102 1.00 63.91 75 PRO A O 1
ATOM 631 N N . ASN A 1 76 ? 17.218 13.406 9.277 1.00 62.31 76 ASN A N 1
ATOM 632 C CA . ASN A 1 76 ? 16.823 14.799 9.066 1.00 62.31 76 ASN A CA 1
ATOM 633 C C . ASN A 1 76 ? 17.995 15.650 8.539 1.00 62.31 76 ASN A C 1
ATOM 635 O O . ASN A 1 76 ? 17.841 16.407 7.580 1.00 62.31 76 ASN A O 1
ATOM 639 N N . LEU A 1 77 ? 19.196 15.487 9.100 1.00 59.56 77 LEU A N 1
ATOM 640 C CA . LEU A 1 77 ? 20.387 16.197 8.630 1.00 59.56 77 LEU A CA 1
ATOM 641 C C . LEU A 1 77 ? 20.762 15.806 7.188 1.00 59.56 77 LEU A C 1
ATOM 643 O O . LEU A 1 77 ? 21.072 16.680 6.381 1.00 59.56 77 LEU A O 1
ATOM 647 N N . THR A 1 78 ? 20.677 14.520 6.835 1.00 55.25 78 THR A N 1
ATOM 648 C CA . THR A 1 78 ? 20.944 14.048 5.466 1.00 55.25 78 THR A CA 1
ATOM 649 C C . THR A 1 78 ? 19.808 14.385 4.500 1.00 55.25 78 THR A C 1
ATOM 651 O O . THR A 1 78 ? 20.079 14.720 3.351 1.00 55.25 78 THR A O 1
ATOM 654 N N . SER A 1 79 ? 18.549 14.406 4.949 1.00 58.47 79 SER A N 1
ATOM 655 C CA . SER A 1 79 ? 17.403 14.807 4.119 1.00 58.47 79 SER A CA 1
ATOM 656 C C . SER A 1 79 ? 17.540 16.227 3.569 1.00 58.47 79 SER A C 1
ATOM 658 O O . SER A 1 79 ? 17.219 16.470 2.406 1.00 58.47 79 SER A O 1
ATOM 660 N N . LYS A 1 80 ? 18.101 17.141 4.375 1.00 57.56 80 LYS A N 1
ATOM 661 C CA . LYS A 1 80 ? 18.424 18.517 3.971 1.00 57.56 80 LYS A CA 1
ATOM 662 C C . LYS A 1 80 ? 19.564 18.581 2.954 1.00 57.56 80 LYS A C 1
ATOM 664 O O . LYS A 1 80 ? 19.550 19.454 2.097 1.00 57.56 80 LYS A O 1
ATOM 669 N N . LEU A 1 81 ? 20.525 17.658 3.030 1.00 53.97 81 LEU A N 1
ATOM 670 C CA . LEU A 1 81 ? 21.647 17.574 2.088 1.00 53.97 81 LEU A CA 1
ATOM 671 C C . LEU A 1 81 ? 21.237 16.964 0.739 1.00 53.97 81 LEU A C 1
ATOM 673 O O . LEU A 1 81 ? 21.780 17.354 -0.289 1.00 53.97 81 LEU A O 1
ATOM 677 N N . PHE A 1 82 ? 20.276 16.036 0.731 1.00 52.03 82 PHE A N 1
ATOM 678 C CA . PHE A 1 82 ? 19.864 15.298 -0.472 1.00 52.03 82 PHE A CA 1
ATOM 679 C C . PHE A 1 82 ? 18.484 15.694 -1.019 1.00 52.03 82 PHE A C 1
ATOM 681 O O . PHE A 1 82 ? 17.982 15.032 -1.925 1.00 52.03 82 PHE A O 1
ATOM 688 N N . ASN A 1 83 ? 17.866 16.751 -0.475 1.00 50.56 83 ASN A N 1
ATOM 689 C CA . ASN A 1 83 ? 16.523 17.231 -0.825 1.00 50.56 83 ASN A CA 1
ATOM 690 C C . ASN A 1 83 ? 15.466 16.107 -0.887 1.00 50.56 83 ASN A C 1
ATOM 692 O O . ASN A 1 83 ? 14.603 16.071 -1.764 1.00 50.56 83 ASN A O 1
ATOM 696 N N . LYS A 1 84 ? 15.570 15.143 0.031 1.00 56.19 84 LYS A N 1
ATOM 697 C CA . LYS A 1 84 ? 14.680 13.984 0.123 1.00 56.19 84 LYS A CA 1
ATOM 698 C C . LYS A 1 84 ? 14.321 13.755 1.574 1.00 56.19 84 LYS A C 1
ATOM 700 O O . LYS A 1 84 ? 15.188 13.482 2.390 1.00 56.19 84 LYS A O 1
ATOM 705 N N . SER A 1 85 ? 13.041 13.878 1.884 1.00 55.31 85 SER A N 1
ATOM 706 C CA . SER A 1 85 ? 12.487 13.641 3.211 1.00 55.31 85 SER A CA 1
ATOM 707 C C . SER A 1 85 ? 12.637 12.161 3.608 1.00 55.31 85 SER A C 1
ATOM 709 O O . SER A 1 85 ? 12.077 11.284 2.956 1.00 55.31 85 SER A O 1
ATOM 711 N N . TYR A 1 86 ? 13.412 11.891 4.664 1.00 63.91 86 TYR A N 1
ATOM 712 C CA . TYR A 1 86 ? 13.733 10.539 5.154 1.00 63.91 86 TYR A CA 1
ATOM 713 C C . TYR A 1 86 ? 13.437 10.382 6.654 1.00 63.91 86 TYR A C 1
ATOM 715 O O . TYR A 1 86 ? 14.221 9.794 7.398 1.00 63.91 86 TYR A O 1
ATOM 723 N N . TRP A 1 87 ? 12.333 10.942 7.145 1.00 74.94 87 TRP A N 1
ATOM 724 C CA . TRP A 1 87 ? 11.933 10.700 8.534 1.00 74.94 87 TRP A CA 1
ATOM 725 C C . TRP A 1 87 ? 11.312 9.313 8.667 1.00 74.94 87 TRP A C 1
ATOM 727 O O . TRP A 1 87 ? 10.315 9.026 8.005 1.00 74.94 87 TRP A O 1
ATOM 737 N N . ARG A 1 88 ? 11.884 8.479 9.545 1.00 84.19 88 ARG A N 1
ATOM 738 C CA . ARG A 1 88 ? 11.293 7.184 9.890 1.00 84.19 88 ARG A CA 1
ATOM 739 C C . ARG A 1 88 ? 10.266 7.310 11.006 1.00 84.19 88 ARG A C 1
ATOM 741 O O . ARG A 1 88 ? 9.287 6.582 11.023 1.00 84.19 88 ARG A O 1
ATOM 748 N N . HIS A 1 89 ? 10.472 8.257 11.916 1.00 89.56 89 HIS A N 1
ATOM 749 C CA . HIS A 1 89 ? 9.620 8.492 13.075 1.00 89.56 89 HIS A CA 1
ATOM 750 C C . HIS A 1 89 ? 9.293 9.984 13.179 1.00 89.56 89 HIS A C 1
ATOM 752 O O . HIS A 1 89 ? 10.016 10.761 13.810 1.00 89.56 89 HIS A O 1
ATOM 758 N N . GLY A 1 90 ? 8.217 10.400 12.512 1.00 90.56 90 GLY A N 1
ATOM 759 C CA . GLY A 1 90 ? 7.736 11.781 12.541 1.00 90.56 90 GLY A CA 1
ATOM 760 C C . GLY A 1 90 ? 6.819 12.021 13.736 1.00 90.56 90 GLY A C 1
ATOM 761 O O . GLY A 1 90 ? 5.875 11.255 13.933 1.00 90.56 90 GLY A O 1
ATOM 762 N N . VAL A 1 91 ? 7.080 13.069 14.520 1.00 91.88 91 VAL A N 1
ATOM 763 C CA . VAL A 1 91 ? 6.185 13.499 15.600 1.00 91.88 91 VAL A CA 1
ATOM 764 C C . VAL A 1 91 ? 5.236 14.570 15.092 1.00 91.88 91 VAL A C 1
ATOM 766 O O . VAL A 1 91 ? 5.656 15.527 14.444 1.00 91.88 91 VAL A O 1
ATOM 769 N N . TYR A 1 92 ? 3.962 14.389 15.417 1.00 92.38 92 TYR A N 1
ATOM 770 C CA . TYR A 1 92 ? 2.870 15.278 15.072 1.00 92.38 92 TYR A CA 1
ATOM 771 C C . TYR A 1 92 ? 2.135 15.700 16.343 1.00 92.38 92 TYR A C 1
ATOM 773 O O . TYR A 1 92 ? 1.785 14.862 17.182 1.00 92.38 92 TYR A O 1
ATOM 781 N N . ILE A 1 93 ? 1.891 16.996 16.472 1.00 88.62 93 ILE A N 1
ATOM 782 C CA . ILE A 1 93 ? 1.156 17.622 17.560 1.00 88.62 93 ILE A CA 1
ATOM 783 C C . ILE A 1 93 ? -0.080 18.261 16.941 1.00 88.62 93 ILE A C 1
ATOM 785 O O . ILE A 1 93 ? -0.002 19.212 16.169 1.00 88.62 93 ILE A O 1
ATOM 789 N N . SER A 1 94 ? -1.253 17.730 17.277 1.00 74.50 94 SER A N 1
ATOM 790 C CA . SER A 1 94 ? -2.491 18.365 16.838 1.00 74.50 94 SER A CA 1
ATOM 791 C C . SER A 1 94 ? -2.750 19.635 17.650 1.00 74.50 94 SER A C 1
ATOM 793 O O . SER A 1 94 ? -2.815 19.595 18.879 1.00 74.50 94 SER A O 1
ATOM 795 N N . ASN A 1 95 ? -2.980 20.750 16.954 1.00 65.38 95 ASN A N 1
ATOM 796 C CA . ASN A 1 95 ? -3.359 22.025 17.571 1.00 65.38 95 ASN A CA 1
ATOM 797 C C . ASN A 1 95 ? -4.741 21.976 18.247 1.00 65.38 95 ASN A C 1
ATOM 799 O O . ASN A 1 95 ? -5.022 22.785 19.126 1.00 65.38 95 ASN A O 1
ATOM 803 N N . THR A 1 96 ? -5.614 21.048 17.840 1.00 63.91 96 THR A N 1
ATOM 804 C CA . THR A 1 96 ? -6.986 20.932 18.366 1.00 63.91 96 THR A CA 1
ATOM 805 C C . THR A 1 96 ? -7.103 19.957 19.536 1.00 63.91 96 THR A C 1
ATOM 807 O O . THR A 1 96 ? -8.080 20.002 20.278 1.00 63.91 96 THR A O 1
ATOM 810 N N . ASN A 1 97 ? -6.111 19.083 19.718 1.00 66.38 97 ASN A N 1
ATOM 811 C CA . ASN A 1 97 ? -6.022 18.142 20.828 1.00 66.38 97 ASN A CA 1
ATOM 812 C C . ASN A 1 97 ? -4.534 17.838 21.052 1.00 66.38 97 ASN A C 1
ATOM 814 O O . ASN A 1 97 ? -3.996 17.038 20.281 1.00 66.38 97 ASN A O 1
ATOM 818 N N . PRO A 1 98 ? -3.855 18.478 22.028 1.00 69.56 98 PRO A N 1
ATOM 819 C CA . PRO A 1 98 ? -2.402 18.412 22.199 1.00 69.56 98 PRO A CA 1
ATOM 820 C C . PRO A 1 98 ? -1.965 17.024 22.688 1.00 69.56 98 PRO A C 1
ATOM 822 O O . PRO A 1 98 ? -1.584 16.812 23.837 1.00 69.56 98 PRO A O 1
ATOM 825 N N . LYS A 1 99 ? -2.044 16.051 21.785 1.00 85.25 99 LYS A N 1
ATOM 826 C CA . LYS A 1 99 ? -1.563 14.685 21.919 1.00 85.25 99 LYS A CA 1
ATOM 827 C C . LYS A 1 99 ? -0.362 14.535 21.003 1.00 85.25 99 LYS A C 1
ATOM 829 O O . LYS A 1 99 ? -0.450 14.827 19.811 1.00 85.25 99 LYS A O 1
ATOM 834 N N . TYR A 1 100 ? 0.734 14.040 21.563 1.00 89.00 100 TYR A N 1
ATOM 835 C CA . TYR A 1 100 ? 1.908 13.653 20.793 1.00 89.00 100 TYR A CA 1
ATOM 836 C C . TYR A 1 100 ? 1.621 12.357 20.046 1.00 89.00 100 TYR A C 1
ATOM 838 O O . TYR A 1 100 ? 1.283 11.341 20.658 1.00 89.00 100 TYR A O 1
ATOM 846 N N . ARG A 1 101 ? 1.778 12.388 18.725 1.00 93.50 101 ARG A N 1
ATOM 847 C CA . ARG A 1 101 ? 1.565 11.230 17.862 1.00 93.50 101 ARG A CA 1
ATOM 848 C C . ARG A 1 101 ? 2.820 10.946 17.074 1.00 93.50 101 ARG A C 1
ATOM 850 O O . ARG A 1 101 ? 3.385 11.856 16.480 1.00 93.50 101 ARG A O 1
ATOM 857 N N . ILE A 1 102 ? 3.259 9.695 17.070 1.00 94.00 102 ILE A N 1
ATOM 858 C CA . ILE A 1 102 ? 4.454 9.291 16.334 1.00 94.00 102 ILE A CA 1
ATOM 859 C C . ILE A 1 102 ? 4.006 8.426 15.168 1.00 94.00 102 ILE A C 1
ATOM 861 O O . ILE A 1 102 ? 3.405 7.377 15.378 1.00 94.00 102 ILE A O 1
ATOM 865 N N . ARG A 1 103 ? 4.304 8.849 13.942 1.00 94.19 103 ARG A N 1
ATOM 866 C CA . ARG A 1 103 ? 4.099 8.028 12.747 1.00 94.19 103 ARG A CA 1
ATOM 867 C C . ARG A 1 103 ? 5.390 7.302 12.397 1.00 94.19 103 ARG A C 1
ATOM 869 O O . ARG A 1 103 ? 6.428 7.950 12.265 1.00 94.19 103 ARG A O 1
ATOM 876 N N . ALA A 1 104 ? 5.300 5.990 12.208 1.00 92.12 104 ALA A N 1
ATOM 877 C CA . ALA A 1 104 ? 6.401 5.145 11.768 1.00 92.12 104 ALA A CA 1
ATOM 878 C C . ALA A 1 104 ? 6.330 4.883 10.253 1.00 92.12 104 ALA A C 1
ATOM 880 O O . ALA A 1 104 ? 5.387 4.264 9.768 1.00 92.12 104 ALA A O 1
ATOM 881 N N . VAL A 1 105 ? 7.337 5.315 9.498 1.00 87.12 105 VAL A N 1
ATOM 882 C CA . VAL A 1 105 ? 7.442 5.159 8.038 1.00 87.12 105 VAL A CA 1
ATOM 883 C C . VAL A 1 105 ? 8.800 4.541 7.703 1.00 87.12 105 VAL A C 1
ATOM 885 O O . VAL A 1 105 ? 9.816 4.976 8.229 1.00 87.12 105 VAL A O 1
ATOM 888 N N . ASN A 1 106 ? 8.851 3.538 6.824 1.00 82.19 106 ASN A N 1
ATOM 889 C CA . ASN A 1 106 ? 10.086 2.815 6.495 1.00 82.19 106 ASN A CA 1
ATOM 890 C C . ASN A 1 106 ? 10.866 2.322 7.739 1.00 82.19 106 ASN A C 1
ATOM 892 O O . ASN A 1 106 ? 12.097 2.402 7.779 1.00 82.19 106 ASN A O 1
ATOM 896 N N . SER A 1 107 ? 10.160 1.852 8.771 1.00 86.62 107 SER A N 1
ATOM 897 C CA . SER A 1 107 ? 10.751 1.293 9.992 1.00 86.62 107 SER A CA 1
ATOM 898 C C . SER A 1 107 ? 10.084 -0.026 10.386 1.00 86.62 107 SER A C 1
ATOM 900 O O . SER A 1 107 ? 9.094 -0.439 9.786 1.00 86.62 107 SER A O 1
ATOM 902 N N . LEU A 1 108 ? 10.615 -0.685 11.421 1.00 87.81 108 LEU A N 1
ATOM 903 C CA . LEU A 1 108 ? 10.055 -1.929 11.971 1.00 87.81 108 LEU A CA 1
ATOM 904 C C . LEU A 1 108 ? 8.609 -1.784 12.477 1.00 87.81 108 LEU A C 1
ATOM 906 O O . LEU A 1 108 ? 7.938 -2.792 12.665 1.00 87.81 108 LEU A O 1
ATOM 910 N N . PHE A 1 109 ? 8.144 -0.554 12.714 1.00 92.75 109 PHE A N 1
ATOM 911 C CA . PHE A 1 109 ? 6.789 -0.262 13.192 1.00 92.75 109 PHE A CA 1
ATOM 912 C C . PHE A 1 109 ? 5.875 0.283 12.086 1.00 92.75 109 PHE A C 1
ATOM 914 O O . PHE A 1 109 ? 4.740 0.674 12.356 1.00 92.75 109 PHE A O 1
ATOM 921 N N . SER A 1 110 ? 6.359 0.364 10.844 1.00 91.19 110 SER A N 1
ATOM 922 C CA . SER A 1 110 ? 5.535 0.802 9.721 1.00 91.19 110 SER A CA 1
ATOM 923 C C . SER A 1 110 ? 4.385 -0.157 9.487 1.00 91.19 110 SER A C 1
ATOM 925 O O . SER A 1 110 ? 4.588 -1.365 9.407 1.00 91.19 110 SER A O 1
ATOM 927 N N . ASN A 1 111 ? 3.183 0.406 9.365 1.00 93.88 111 ASN A N 1
ATOM 928 C CA . ASN A 1 111 ? 1.938 -0.344 9.221 1.00 93.88 111 ASN A CA 1
ATOM 929 C C . ASN A 1 111 ? 1.656 -1.350 10.361 1.00 93.88 111 ASN A C 1
ATOM 931 O O . ASN A 1 111 ? 0.810 -2.227 10.201 1.00 93.88 111 ASN A O 1
ATOM 935 N N . ASP A 1 112 ? 2.328 -1.230 11.515 1.00 96.06 112 ASP A N 1
ATOM 936 C CA . ASP A 1 112 ? 2.038 -2.059 12.687 1.00 96.06 112 ASP A CA 1
ATOM 937 C C . ASP A 1 112 ? 0.683 -1.641 13.293 1.00 96.06 112 ASP A C 1
ATOM 939 O O . ASP A 1 112 ? 0.527 -0.489 13.716 1.00 96.06 112 ASP A O 1
ATOM 943 N N . PRO A 1 113 ? -0.312 -2.545 13.358 1.00 97.00 113 PRO A N 1
ATOM 944 C CA . PRO A 1 113 ? -1.667 -2.179 13.762 1.00 97.00 113 PRO A CA 1
ATOM 945 C C . PRO A 1 113 ? -1.734 -1.687 15.211 1.00 97.00 113 PRO A C 1
ATOM 947 O O . PRO A 1 113 ? -2.538 -0.813 15.524 1.00 97.00 113 PRO A O 1
ATOM 950 N N . TYR A 1 114 ? -0.859 -2.164 16.099 1.00 98.12 114 TYR A N 1
ATOM 951 C CA . TYR A 1 114 ? -0.828 -1.719 17.492 1.00 98.12 114 TYR A CA 1
ATOM 952 C C . TYR A 1 114 ? -0.290 -0.302 17.628 1.00 98.12 114 TYR A C 1
ATOM 954 O O . TYR A 1 114 ? -0.823 0.505 18.390 1.00 98.12 114 TYR A O 1
ATOM 962 N N . TRP A 1 115 ? 0.757 0.009 16.867 1.00 97.50 115 TRP A N 1
ATOM 963 C CA . TRP A 1 115 ? 1.319 1.345 16.769 1.00 97.50 115 TRP A CA 1
ATOM 964 C C . TRP A 1 115 ? 0.276 2.340 16.262 1.00 97.50 115 TRP A C 1
ATOM 966 O O . TRP A 1 115 ? 0.111 3.422 16.834 1.00 97.50 115 TRP A O 1
ATOM 976 N N . ILE A 1 116 ? -0.461 1.954 15.219 1.00 97.62 116 ILE A N 1
ATOM 977 C CA . ILE A 1 116 ? -1.503 2.784 14.613 1.00 97.62 116 ILE A CA 1
ATOM 978 C C . ILE A 1 116 ? -2.685 2.950 15.572 1.00 97.62 116 ILE A C 1
ATOM 980 O O . ILE A 1 116 ? -3.127 4.078 15.779 1.00 97.62 116 ILE A O 1
ATOM 984 N N . ALA A 1 117 ? -3.161 1.876 16.209 1.00 97.88 117 ALA A N 1
ATOM 985 C CA . ALA A 1 117 ? -4.247 1.939 17.188 1.00 97.88 117 ALA A CA 1
ATOM 986 C C . ALA A 1 117 ? -3.887 2.825 18.393 1.00 97.88 117 ALA A C 1
ATOM 988 O O . ALA A 1 117 ? -4.728 3.579 18.877 1.00 97.88 117 ALA A O 1
ATOM 989 N N . TYR A 1 118 ? -2.625 2.794 18.835 1.00 97.12 118 TYR A N 1
ATOM 990 C CA . TYR A 1 118 ? -2.140 3.602 19.953 1.00 97.12 118 TYR A CA 1
ATOM 991 C C . TYR A 1 118 ? -2.000 5.094 19.613 1.00 97.12 118 TYR A C 1
ATOM 993 O O . TYR A 1 118 ? -2.472 5.948 20.363 1.00 97.12 118 TYR A O 1
ATOM 1001 N N . TYR A 1 119 ? -1.327 5.434 18.506 1.00 96.12 119 TYR A N 1
ATOM 1002 C CA . TYR A 1 119 ? -1.045 6.834 18.157 1.00 96.12 119 TYR A CA 1
ATOM 1003 C C . TYR A 1 119 ? -2.112 7.492 17.279 1.00 96.12 119 TYR A C 1
ATOM 1005 O O . TYR A 1 119 ? -2.134 8.723 17.171 1.00 96.12 119 TYR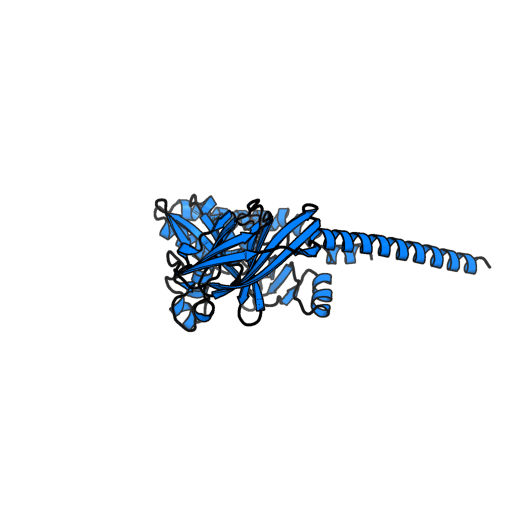 A O 1
ATOM 1013 N N . LYS A 1 120 ? -2.976 6.699 16.638 1.00 96.12 120 LYS A N 1
ATOM 1014 C CA . LYS A 1 120 ? -4.036 7.154 15.731 1.00 96.12 120 LYS A CA 1
ATOM 1015 C C . LYS A 1 120 ? -3.504 8.121 14.663 1.00 96.12 120 LYS A C 1
ATOM 1017 O O . LYS A 1 120 ? -4.065 9.189 14.454 1.00 96.12 120 LYS A O 1
ATOM 1022 N N . VAL A 1 121 ? -2.369 7.827 14.033 1.00 95.62 121 VAL A N 1
ATOM 1023 C CA . VAL A 1 121 ? -1.726 8.723 13.053 1.00 95.62 121 VAL A CA 1
ATOM 1024 C C . VAL A 1 121 ? -1.195 7.933 11.869 1.00 95.62 121 VAL A C 1
ATOM 1026 O O . VAL A 1 121 ? -0.620 6.863 12.048 1.00 95.62 121 VAL A O 1
ATOM 1029 N N . GLY A 1 122 ? -1.352 8.469 10.661 1.00 95.56 122 GLY A N 1
ATOM 1030 C CA . GLY A 1 122 ? -0.888 7.790 9.456 1.00 95.56 122 GLY A CA 1
ATOM 1031 C C . GLY A 1 122 ? -1.437 8.379 8.164 1.00 95.56 122 GLY A C 1
ATOM 1032 O O . GLY A 1 122 ? -1.930 9.506 8.128 1.00 95.56 122 GLY A O 1
ATOM 1033 N N . GLY A 1 123 ? -1.307 7.617 7.088 1.00 95.12 123 GLY A N 1
ATOM 1034 C CA . GLY A 1 123 ? -1.950 7.826 5.800 1.00 95.12 123 GLY A CA 1
ATOM 1035 C C . GLY A 1 123 ? -2.769 6.597 5.399 1.00 95.12 123 GLY A C 1
ATOM 1036 O O . GLY A 1 123 ? -3.209 5.822 6.247 1.00 95.12 123 GLY A O 1
ATOM 1037 N N . CYS A 1 124 ? -2.967 6.426 4.094 1.00 95.19 124 CYS A N 1
ATOM 1038 C CA . CYS A 1 124 ? -3.774 5.340 3.543 1.00 95.19 124 CYS A CA 1
ATOM 1039 C C . CYS A 1 124 ? -3.233 3.939 3.855 1.00 95.19 124 CYS A C 1
ATOM 1041 O O . CYS A 1 124 ? -4.012 3.053 4.185 1.00 95.19 124 CYS A O 1
ATOM 1043 N N . GLY A 1 125 ? -1.909 3.749 3.832 1.00 94.75 125 GLY A N 1
ATOM 1044 C CA . GLY A 1 125 ? -1.277 2.482 4.206 1.00 94.75 125 GLY A CA 1
ATOM 1045 C C . GLY A 1 125 ? -1.603 2.074 5.640 1.00 94.75 125 GLY A C 1
ATOM 1046 O O . GLY A 1 125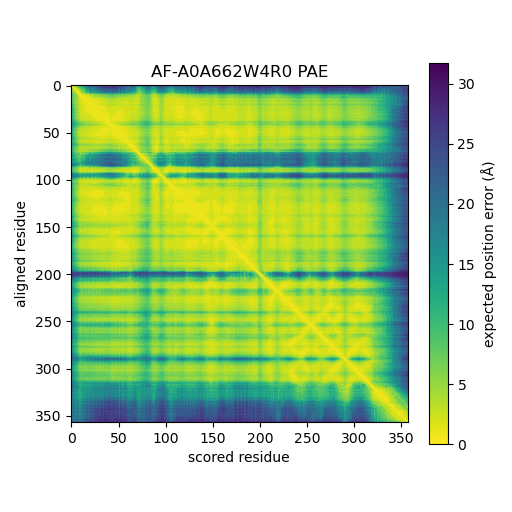 ? -2.055 0.956 5.869 1.00 94.75 125 GLY A O 1
ATOM 1047 N N . GLU A 1 126 ? -1.442 2.990 6.593 1.00 96.94 126 GLU A N 1
ATOM 1048 C CA . GLU A 1 126 ? -1.711 2.716 8.002 1.00 96.94 126 GLU A CA 1
ATOM 1049 C C . GLU A 1 126 ? -3.192 2.406 8.257 1.00 96.94 126 GLU A C 1
ATOM 1051 O O . GLU A 1 126 ? -3.499 1.431 8.938 1.00 96.94 126 GLU A O 1
ATOM 1056 N N . LEU A 1 127 ? -4.104 3.177 7.658 1.00 97.88 127 LEU A N 1
ATOM 1057 C CA . LEU A 1 127 ? -5.539 2.906 7.751 1.00 97.88 127 LEU A CA 1
ATOM 1058 C C . LEU A 1 127 ? -5.914 1.550 7.119 1.00 97.88 127 LEU A C 1
ATOM 1060 O O . LEU A 1 127 ? -6.643 0.758 7.697 1.00 97.88 127 LEU A O 1
ATOM 1064 N N . ALA A 1 128 ? -5.374 1.215 5.947 1.00 97.50 128 ALA A N 1
ATOM 1065 C CA . ALA A 1 128 ? -5.656 -0.076 5.320 1.00 97.50 128 ALA A CA 1
ATOM 1066 C C . ALA A 1 128 ? -5.215 -1.263 6.198 1.00 97.50 128 ALA A C 1
ATOM 1068 O O . ALA A 1 128 ? -5.951 -2.237 6.346 1.00 97.50 128 ALA A O 1
ATOM 1069 N N . HIS A 1 129 ? -4.024 -1.186 6.800 1.00 97.31 129 HIS A N 1
ATOM 1070 C CA . HIS A 1 129 ? -3.484 -2.284 7.605 1.00 97.31 129 HIS A CA 1
ATOM 1071 C C . HIS A 1 129 ? -4.204 -2.447 8.945 1.00 97.31 129 HIS A C 1
ATOM 1073 O O . HIS A 1 129 ? -4.470 -3.582 9.345 1.00 97.31 129 HIS A O 1
ATOM 1079 N N . LEU A 1 130 ? -4.537 -1.347 9.630 1.00 98.38 130 LEU A N 1
ATOM 1080 C CA . LEU A 1 130 ? -5.289 -1.427 10.880 1.00 98.38 130 LEU A CA 1
ATOM 1081 C C . LEU A 1 130 ? -6.713 -1.945 10.628 1.00 98.38 130 LEU A C 1
ATOM 1083 O O . LEU A 1 130 ? -7.135 -2.877 11.314 1.00 98.38 130 LEU A O 1
ATOM 1087 N N . PHE A 1 131 ? -7.412 -1.443 9.607 1.00 98.62 131 PHE A N 1
ATOM 1088 C CA . PHE A 1 131 ? -8.726 -1.958 9.220 1.00 98.62 131 PHE A CA 1
ATOM 1089 C C . PHE A 1 131 ? -8.718 -3.467 8.945 1.00 98.62 131 PHE A C 1
ATOM 1091 O O . PHE A 1 131 ? -9.550 -4.204 9.476 1.00 98.62 131 PHE A O 1
ATOM 1098 N N . VAL A 1 132 ? -7.756 -3.941 8.144 1.00 98.31 132 VAL A N 1
ATOM 1099 C CA . VAL A 1 132 ? -7.611 -5.363 7.794 1.00 98.31 132 VAL A CA 1
ATOM 1100 C C . VAL A 1 132 ? -7.302 -6.220 9.021 1.00 98.31 132 VAL A C 1
ATOM 1102 O O . VAL A 1 132 ? -7.853 -7.315 9.146 1.00 98.31 132 VAL A O 1
ATOM 1105 N N . GLU A 1 133 ? -6.453 -5.751 9.940 1.00 98.19 133 GLU A N 1
ATOM 1106 C CA . GLU A 1 133 ? -6.170 -6.466 11.190 1.00 98.19 133 GLU A CA 1
ATOM 1107 C C . GLU A 1 133 ? -7.444 -6.639 12.027 1.00 98.19 133 GLU A C 1
ATOM 1109 O O . GLU A 1 133 ? -7.754 -7.753 12.453 1.00 98.19 133 GLU A O 1
ATOM 1114 N N . VAL A 1 134 ? -8.209 -5.562 12.228 1.00 98.62 134 VAL A N 1
ATOM 1115 C CA . VAL A 1 134 ? -9.434 -5.603 13.041 1.00 98.62 134 VAL A CA 1
ATOM 1116 C C . VAL A 1 134 ? -10.512 -6.460 12.378 1.00 98.62 134 VAL A C 1
ATOM 1118 O O . VAL A 1 134 ? -11.141 -7.267 13.062 1.00 98.62 134 VAL A O 1
ATOM 1121 N N . CYS A 1 135 ? -10.695 -6.355 11.057 1.00 98.56 135 CYS A N 1
ATOM 1122 C CA . CYS A 1 135 ? -11.638 -7.198 10.317 1.00 98.56 135 CYS A CA 1
ATOM 1123 C C . CYS A 1 135 ? -11.310 -8.686 10.478 1.00 98.56 135 CYS A C 1
ATOM 1125 O O . CYS A 1 135 ? -12.185 -9.465 10.857 1.00 98.56 135 CYS A O 1
ATOM 1127 N N . ASN A 1 136 ? -10.045 -9.069 10.274 1.00 98.25 136 ASN A N 1
ATOM 1128 C CA . ASN A 1 136 ? -9.627 -10.465 10.393 1.00 98.25 136 ASN A CA 1
ATOM 1129 C C . ASN A 1 136 ? -9.849 -11.011 11.813 1.00 98.25 136 ASN A C 1
ATOM 1131 O O . ASN A 1 136 ? -10.336 -12.131 11.968 1.00 98.25 136 ASN A O 1
ATOM 1135 N N . ARG A 1 137 ? -9.568 -10.220 12.858 1.00 98.38 137 ARG A N 1
ATOM 1136 C CA . ARG A 1 137 ? -9.863 -10.606 14.253 1.00 98.38 137 ARG A CA 1
ATOM 1137 C C . ARG A 1 137 ? -11.356 -10.695 14.553 1.00 98.38 137 ARG A C 1
ATOM 1139 O O . ARG A 1 137 ? -11.766 -11.537 15.344 1.00 98.38 137 ARG A O 1
ATOM 1146 N N . ALA A 1 138 ? -12.169 -9.874 13.895 1.00 97.88 138 ALA A N 1
ATOM 1147 C CA . ALA A 1 138 ? -13.626 -9.932 13.966 1.00 97.88 138 ALA A CA 1
ATOM 1148 C C . ALA A 1 138 ? -14.239 -11.088 13.143 1.00 97.88 138 ALA A C 1
ATOM 1150 O O . ALA A 1 138 ? -15.464 -11.189 13.049 1.00 97.88 138 ALA A O 1
ATOM 1151 N N . GLY A 1 139 ? -13.411 -11.958 12.548 1.00 97.00 139 GLY A N 1
ATOM 1152 C CA . GLY A 1 139 ? -13.853 -13.099 11.744 1.00 97.00 139 GLY A CA 1
ATOM 1153 C C . GLY A 1 139 ? -14.265 -12.739 10.314 1.00 97.00 139 GLY A C 1
ATOM 1154 O O . GLY A 1 139 ? -14.924 -13.541 9.658 1.00 97.00 139 GLY A O 1
ATOM 1155 N N . ILE A 1 140 ? -13.898 -11.550 9.830 1.00 97.88 140 ILE A N 1
ATOM 1156 C CA . ILE A 1 140 ? -14.148 -11.091 8.461 1.00 97.88 140 ILE A CA 1
ATOM 1157 C C . ILE A 1 140 ? -12.837 -11.204 7.683 1.00 97.88 140 ILE A C 1
ATOM 1159 O O . ILE A 1 140 ? -11.896 -10.455 7.940 1.00 97.88 140 ILE A O 1
ATOM 1163 N N . GLU A 1 141 ? -12.772 -12.137 6.731 1.00 97.81 141 GLU A N 1
ATOM 1164 C CA . GLU A 1 141 ? -11.580 -12.332 5.897 1.00 97.81 141 GLU A CA 1
ATOM 1165 C C . GLU A 1 141 ? -11.278 -11.037 5.125 1.00 97.81 141 GLU A C 1
ATOM 1167 O O . GLU A 1 141 ? -12.106 -10.556 4.349 1.00 97.81 141 GLU A O 1
ATOM 1172 N N . ALA A 1 142 ? -10.107 -10.450 5.367 1.00 98.00 142 ALA A N 1
ATOM 1173 C CA . ALA A 1 142 ? -9.718 -9.155 4.823 1.00 98.00 142 ALA A CA 1
ATOM 1174 C C . ALA A 1 142 ? -8.258 -9.147 4.358 1.00 98.00 142 ALA A C 1
ATOM 1176 O O . ALA A 1 142 ? -7.399 -9.814 4.943 1.00 98.00 142 ALA A O 1
ATOM 1177 N N . ARG A 1 143 ? -7.957 -8.350 3.328 1.00 97.75 143 ARG A N 1
ATOM 1178 C CA . ARG A 1 143 ? -6.612 -8.209 2.750 1.00 97.75 143 ARG A CA 1
ATOM 1179 C C . ARG A 1 143 ? -6.300 -6.770 2.361 1.00 97.75 143 ARG A C 1
ATOM 1181 O O . ARG A 1 143 ? -7.198 -6.015 2.001 1.00 97.75 143 ARG A O 1
ATOM 1188 N N . VAL A 1 144 ? -5.022 -6.403 2.421 1.00 97.38 144 VAL A N 1
ATOM 1189 C CA . VAL A 1 144 ? -4.544 -5.093 1.960 1.00 97.38 144 VAL A CA 1
ATOM 1190 C C . VAL A 1 144 ? -4.361 -5.135 0.450 1.00 97.38 144 VAL A C 1
ATOM 1192 O O . VAL A 1 144 ? -3.763 -6.070 -0.089 1.00 97.38 144 VAL A O 1
ATOM 1195 N N . VAL A 1 145 ? -4.860 -4.104 -0.220 1.00 96.75 145 VAL A N 1
ATOM 1196 C CA . VAL A 1 145 ? -4.780 -3.926 -1.669 1.00 96.75 145 VAL A CA 1
ATOM 1197 C C . VAL A 1 145 ? -4.281 -2.517 -1.956 1.00 96.75 145 VAL A C 1
ATOM 1199 O O . VAL A 1 145 ? -4.566 -1.590 -1.204 1.00 96.75 145 VAL A O 1
ATOM 1202 N N . GLY A 1 146 ? -3.510 -2.324 -3.020 1.00 94.44 146 GLY A N 1
ATOM 1203 C CA . GLY A 1 146 ? -3.055 -0.985 -3.367 1.00 94.44 146 GLY A CA 1
ATOM 1204 C C . GLY A 1 146 ? -2.496 -0.852 -4.770 1.00 94.44 146 GLY A C 1
ATOM 1205 O O . GLY A 1 146 ? -2.218 -1.835 -5.458 1.00 94.44 146 GLY A O 1
ATOM 1206 N N . THR A 1 147 ? -2.290 0.400 -5.164 1.00 93.69 147 THR A N 1
ATOM 1207 C CA . THR A 1 147 ? -1.509 0.778 -6.341 1.00 93.69 147 THR A CA 1
ATOM 1208 C C . THR A 1 147 ? -0.244 1.499 -5.897 1.00 93.69 147 THR A C 1
ATOM 1210 O O . THR A 1 147 ? -0.279 2.540 -5.235 1.00 93.69 147 THR A O 1
ATOM 1213 N N . ARG A 1 148 ? 0.909 0.962 -6.301 1.00 90.94 148 ARG A N 1
ATOM 1214 C CA . ARG A 1 148 ? 2.200 1.629 -6.091 1.00 90.94 148 ARG A CA 1
ATOM 1215 C C . ARG A 1 148 ? 2.396 2.797 -7.051 1.00 90.94 148 ARG A C 1
ATOM 1217 O O . ARG A 1 148 ? 3.003 3.796 -6.674 1.00 90.94 148 ARG A O 1
ATOM 1224 N N . GLY A 1 149 ? 1.847 2.686 -8.263 1.00 90.75 149 GLY A N 1
A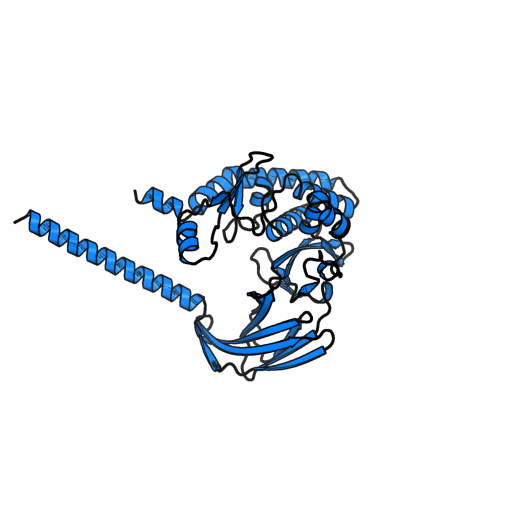TOM 1225 C CA . GLY A 1 149 ? 2.009 3.688 -9.310 1.00 90.75 149 GLY A CA 1
ATOM 1226 C C . GLY A 1 149 ? 1.420 5.035 -8.900 1.00 90.75 149 GLY A C 1
ATOM 1227 O O . GLY A 1 149 ? 2.067 6.081 -9.012 1.00 90.75 149 GLY A O 1
ATOM 1228 N N . GLU A 1 150 ? 0.210 4.986 -8.347 1.00 90.81 150 GLU A N 1
ATOM 1229 C CA . GLU A 1 150 ? -0.521 6.161 -7.884 1.00 90.81 150 GLU A CA 1
ATOM 1230 C C . GLU A 1 150 ? -0.358 6.424 -6.376 1.00 90.81 150 GLU A C 1
ATOM 1232 O O . GLU A 1 150 ? -0.769 7.490 -5.908 1.00 90.81 150 GLU A O 1
ATOM 1237 N N . ASP A 1 151 ? 0.335 5.535 -5.651 1.00 90.06 151 ASP A N 1
ATOM 1238 C CA . ASP A 1 151 ? 0.654 5.618 -4.217 1.00 90.06 151 ASP A CA 1
ATOM 1239 C C . ASP A 1 151 ? -0.608 5.717 -3.347 1.00 90.06 151 ASP A C 1
ATOM 1241 O O . ASP A 1 151 ? -0.922 6.763 -2.770 1.00 90.06 151 ASP A O 1
ATOM 1245 N N . HIS A 1 152 ? -1.356 4.610 -3.316 1.00 93.56 152 HIS A N 1
ATOM 1246 C CA . HIS A 1 152 ? -2.532 4.427 -2.469 1.00 93.56 152 HIS A CA 1
ATOM 1247 C C . HIS A 1 152 ? -2.741 2.969 -2.058 1.00 93.56 152 HIS A C 1
ATOM 1249 O O . HIS A 1 152 ? -2.451 2.055 -2.829 1.00 93.56 152 HIS A O 1
ATOM 1255 N N . PHE A 1 153 ? -3.286 2.776 -0.859 1.00 94.50 153 PHE A N 1
ATOM 1256 C CA . PHE A 1 153 ? -3.600 1.486 -0.257 1.00 94.50 153 PHE A CA 1
ATOM 1257 C C . PHE A 1 153 ? -4.972 1.542 0.424 1.00 94.50 153 PHE A C 1
ATOM 1259 O O . PHE A 1 153 ? -5.327 2.538 1.053 1.00 94.50 153 PHE A O 1
ATOM 1266 N N . TRP A 1 154 ? -5.720 0.455 0.316 1.00 97.12 154 TRP A N 1
ATOM 1267 C CA . TRP A 1 154 ? -7.040 0.244 0.904 1.00 97.12 154 TRP A CA 1
ATOM 1268 C C . TRP A 1 154 ? -7.199 -1.240 1.280 1.00 97.12 154 TRP A C 1
ATOM 1270 O O . TRP A 1 154 ? -6.225 -2.000 1.296 1.00 97.12 154 TRP A O 1
ATOM 1280 N N . ALA A 1 155 ? -8.418 -1.663 1.604 1.00 98.00 155 ALA A N 1
ATOM 1281 C CA . ALA A 1 155 ? -8.739 -3.031 1.978 1.00 98.00 155 ALA A CA 1
ATOM 1282 C C . ALA A 1 155 ? -9.716 -3.700 0.999 1.00 98.00 155 ALA A C 1
ATOM 1284 O O . ALA A 1 155 ? -10.587 -3.077 0.393 1.00 98.00 155 ALA A O 1
ATOM 1285 N N . GLU A 1 156 ? -9.625 -5.016 0.889 1.00 98.50 156 GLU A N 1
ATOM 1286 C CA . GLU A 1 156 ? -10.738 -5.836 0.427 1.00 98.50 156 GLU A CA 1
ATOM 1287 C C . GLU A 1 156 ? -11.218 -6.719 1.570 1.00 98.50 156 GLU A C 1
ATOM 1289 O O . GLU A 1 156 ? -10.410 -7.242 2.336 1.00 98.50 156 GLU A O 1
ATOM 1294 N N . VAL A 1 157 ? -12.532 -6.892 1.667 1.00 98.44 157 VAL A N 1
ATOM 1295 C CA . VAL A 1 157 ? -13.185 -7.769 2.643 1.00 98.44 157 VAL A CA 1
ATOM 1296 C C . VAL A 1 157 ? -14.020 -8.799 1.907 1.00 98.44 157 VAL A C 1
ATOM 1298 O O . VAL A 1 157 ? -14.635 -8.486 0.889 1.00 98.44 157 VAL A O 1
ATOM 1301 N N . LYS A 1 158 ? -14.032 -10.037 2.385 1.00 97.94 158 LYS A N 1
ATOM 1302 C CA . LYS A 1 158 ? -14.765 -11.123 1.745 1.00 97.94 158 LYS A CA 1
ATOM 1303 C C . LYS A 1 158 ? -16.147 -11.259 2.362 1.00 97.94 158 LYS A C 1
ATOM 1305 O O . LYS A 1 158 ? -16.274 -11.506 3.559 1.00 97.94 158 LYS A O 1
ATOM 1310 N N . ILE A 1 159 ? -17.176 -11.108 1.540 1.00 96.81 159 ILE A N 1
ATOM 1311 C CA . ILE A 1 159 ? -18.582 -11.207 1.939 1.00 96.81 159 ILE A CA 1
ATOM 1312 C C . ILE A 1 159 ? -19.274 -12.107 0.925 1.00 96.81 159 ILE A C 1
ATOM 1314 O O . ILE A 1 159 ? -19.109 -11.914 -0.277 1.00 96.81 159 ILE A O 1
ATOM 1318 N N . ASP A 1 160 ? -19.982 -13.128 1.408 1.00 95.00 160 ASP A N 1
ATOM 1319 C CA . ASP A 1 160 ? -20.687 -14.111 0.573 1.00 95.00 160 ASP A CA 1
ATOM 1320 C C . ASP A 1 160 ? -19.803 -14.754 -0.515 1.00 95.00 160 ASP A C 1
ATOM 1322 O O . ASP A 1 160 ? -20.244 -15.067 -1.616 1.00 95.00 160 ASP A O 1
ATOM 1326 N N . GLY A 1 161 ? -18.520 -14.962 -0.196 1.00 95.62 161 GLY A N 1
ATOM 1327 C CA . GLY A 1 161 ? -17.534 -15.562 -1.099 1.00 95.62 161 GLY A CA 1
ATOM 1328 C C . GLY A 1 161 ? -16.880 -14.589 -2.085 1.00 95.62 161 GLY A C 1
ATOM 1329 O O . GLY A 1 161 ? -15.924 -14.975 -2.757 1.00 95.62 161 GLY A O 1
ATOM 1330 N N . GLU A 1 162 ? -17.314 -13.329 -2.130 1.00 96.94 162 GLU A N 1
ATOM 1331 C CA . GLU A 1 162 ? -16.774 -12.306 -3.023 1.00 96.94 162 GLU A CA 1
ATOM 1332 C C . GLU A 1 162 ? -15.912 -11.289 -2.277 1.00 96.94 162 GLU A C 1
ATOM 1334 O O . GLU A 1 162 ? -16.265 -10.807 -1.201 1.00 96.94 162 GLU A O 1
ATOM 1339 N N . TRP A 1 163 ? -14.791 -10.896 -2.882 1.00 98.06 163 TRP A N 1
ATOM 1340 C CA . TRP A 1 163 ? -14.010 -9.763 -2.399 1.00 98.06 163 TRP A CA 1
ATOM 1341 C C . TRP A 1 163 ? -14.729 -8.460 -2.734 1.00 98.06 163 TRP A C 1
ATOM 1343 O O . TRP A 1 163 ? -14.904 -8.129 -3.908 1.00 98.06 163 TRP A O 1
ATOM 1353 N N . LYS A 1 164 ? -15.073 -7.677 -1.716 1.00 98.00 164 LYS A N 1
ATOM 1354 C CA . LYS A 1 164 ? -15.663 -6.338 -1.810 1.00 98.00 164 LYS A CA 1
ATOM 1355 C C . LYS A 1 164 ? -14.617 -5.285 -1.460 1.00 98.00 164 LYS A C 1
ATOM 1357 O O . LYS A 1 164 ? -13.779 -5.495 -0.589 1.00 98.00 164 LYS A O 1
ATOM 1362 N N . HIS A 1 165 ? -14.627 -4.169 -2.181 1.00 97.81 165 HIS A N 1
ATOM 1363 C CA . HIS A 1 165 ? -13.740 -3.034 -1.905 1.00 97.81 165 HIS A CA 1
ATOM 1364 C C . HIS A 1 165 ? -14.143 -2.335 -0.595 1.00 97.81 165 HIS A C 1
ATOM 1366 O O . HIS A 1 165 ? -15.328 -2.096 -0.377 1.00 97.81 165 HIS A O 1
ATOM 1372 N N . ALA A 1 166 ? -13.170 -1.965 0.237 1.00 98.06 166 ALA A N 1
ATOM 1373 C CA . ALA A 1 166 ? -13.356 -1.146 1.430 1.00 98.06 166 ALA A CA 1
ATOM 1374 C C . ALA A 1 166 ? -12.168 -0.180 1.601 1.00 98.06 166 ALA A C 1
ATOM 1376 O O . ALA A 1 166 ? -11.029 -0.607 1.767 1.00 98.06 166 ALA A O 1
ATOM 1377 N N . ASP A 1 167 ? -12.412 1.127 1.591 1.00 97.50 167 ASP A N 1
ATOM 1378 C CA . ASP A 1 167 ? -11.374 2.152 1.719 1.00 97.50 167 ASP A CA 1
ATOM 1379 C C . ASP A 1 167 ? -11.619 3.047 2.945 1.00 97.50 167 ASP A C 1
ATOM 1381 O O . ASP A 1 167 ? -12.364 4.035 2.877 1.00 97.50 167 ASP A O 1
ATOM 1385 N N . PRO A 1 168 ? -10.960 2.743 4.078 1.00 97.88 168 PRO A N 1
ATOM 1386 C CA . PRO A 1 168 ? -11.029 3.564 5.284 1.00 97.88 168 PRO A CA 1
ATOM 1387 C C . PRO A 1 168 ? -10.568 5.012 5.078 1.00 97.88 168 PRO A C 1
ATOM 1389 O O . PRO A 1 168 ? -10.992 5.910 5.805 1.00 97.88 168 PRO A O 1
ATOM 1392 N N . THR A 1 169 ? -9.728 5.279 4.073 1.00 96.12 169 THR A N 1
ATOM 1393 C CA . THR A 1 169 ? -9.299 6.643 3.753 1.00 96.12 169 THR A CA 1
ATOM 1394 C C . THR A 1 169 ? -10.418 7.425 3.078 1.00 96.12 169 THR A C 1
ATOM 1396 O O . THR A 1 169 ? -10.638 8.593 3.398 1.00 96.12 169 THR A O 1
ATOM 1399 N N . VAL A 1 170 ? -11.174 6.789 2.182 1.00 94.88 170 VAL A N 1
ATOM 1400 C CA . VAL A 1 170 ? -12.389 7.385 1.607 1.00 94.88 170 VAL A CA 1
ATOM 1401 C C . VAL A 1 170 ? -13.415 7.664 2.709 1.00 94.88 170 VAL A C 1
ATOM 1403 O O . VAL A 1 170 ? -13.965 8.767 2.753 1.00 94.88 170 VAL A O 1
ATOM 1406 N N . TYR A 1 171 ? -13.600 6.733 3.653 1.00 96.94 171 TYR A N 1
ATOM 1407 C CA . TYR A 1 171 ? -14.462 6.954 4.821 1.00 96.94 171 TYR A CA 1
ATOM 1408 C C . TYR A 1 171 ? -13.974 8.124 5.693 1.00 96.94 171 TYR A C 1
ATOM 1410 O O . TYR A 1 171 ? -14.756 8.981 6.111 1.00 96.94 171 TYR A O 1
ATOM 1418 N N . TYR A 1 172 ? -12.662 8.220 5.936 1.00 96.25 172 TYR A N 1
ATOM 1419 C CA . TYR A 1 172 ? -12.070 9.347 6.657 1.00 96.25 172 TYR A CA 1
ATOM 1420 C C . TYR A 1 172 ? -12.462 10.677 6.007 1.00 96.25 172 TYR A C 1
ATOM 1422 O O . TYR A 1 172 ? -12.953 11.580 6.687 1.00 96.25 172 TYR A O 1
ATOM 1430 N N . TRP A 1 173 ? -12.314 10.804 4.687 1.00 93.69 173 TRP A N 1
ATOM 1431 C CA . TRP A 1 173 ? -12.659 12.040 3.987 1.00 93.69 173 TRP A CA 1
ATOM 1432 C C . TRP A 1 173 ? -14.164 12.308 3.928 1.00 93.69 173 TRP A C 1
ATOM 1434 O O . TRP A 1 173 ? -14.552 13.479 3.955 1.00 93.69 173 TRP A O 1
ATOM 1444 N N . SER A 1 174 ? -15.012 11.274 3.930 1.00 93.62 174 SER A N 1
ATOM 1445 C CA . SER A 1 174 ? -16.468 11.451 3.968 1.00 93.62 174 SER A CA 1
ATOM 1446 C C . SER A 1 174 ? -16.974 12.029 5.293 1.00 93.62 174 SER A C 1
ATOM 1448 O O . SER A 1 174 ? -18.039 12.641 5.317 1.00 93.62 174 SER A O 1
ATOM 1450 N N . VAL A 1 175 ? -16.221 11.883 6.394 1.00 95.12 175 VAL A N 1
ATOM 1451 C CA . VAL A 1 175 ? -16.635 12.369 7.729 1.00 95.12 175 VAL A CA 1
ATOM 1452 C C . VAL A 1 175 ? -15.747 13.483 8.302 1.00 95.12 175 VAL A C 1
ATOM 1454 O O . VAL A 1 175 ? -16.235 14.338 9.046 1.00 95.12 175 VAL A O 1
ATOM 1457 N N . ARG A 1 176 ? -14.460 13.537 7.941 1.00 92.38 176 ARG A N 1
ATOM 1458 C CA . ARG A 1 176 ? -13.477 14.527 8.431 1.00 92.38 176 ARG A CA 1
ATOM 1459 C C . ARG A 1 176 ? -13.026 15.544 7.384 1.00 92.38 176 ARG A C 1
ATOM 1461 O O . ARG A 1 176 ? -12.401 16.531 7.762 1.00 92.38 176 ARG A O 1
ATOM 1468 N N . GLY A 1 177 ? -13.329 15.332 6.103 1.00 89.88 177 GLY A N 1
ATOM 1469 C CA . GLY A 1 177 ? -12.951 16.262 5.039 1.00 89.88 177 GLY A CA 1
ATOM 1470 C C . GLY A 1 177 ? -13.649 17.623 5.133 1.00 89.88 177 GLY A C 1
ATOM 1471 O O . GLY A 1 177 ? -14.549 17.842 5.950 1.00 89.88 177 GLY A O 1
ATOM 1472 N N . ASN A 1 178 ? -13.256 18.547 4.258 1.00 90.88 178 ASN A N 1
ATOM 1473 C CA . ASN A 1 178 ? -14.037 19.761 4.015 1.00 90.88 178 ASN A CA 1
ATOM 1474 C C . ASN A 1 178 ? -15.403 19.418 3.374 1.00 90.88 178 ASN A C 1
ATOM 1476 O O . ASN A 1 178 ? -15.633 18.282 2.963 1.00 90.88 178 ASN A O 1
ATOM 1480 N N . GLU A 1 179 ? -16.326 20.377 3.285 1.00 91.44 179 GLU A N 1
ATOM 1481 C CA . GLU A 1 179 ? -17.690 20.132 2.774 1.00 91.44 179 GLU A CA 1
ATOM 1482 C C . GLU A 1 179 ? -17.710 19.499 1.375 1.00 91.44 179 GLU A C 1
ATOM 1484 O O . GLU A 1 179 ? -18.482 18.574 1.117 1.00 91.44 179 GLU A O 1
ATOM 1489 N N . GLN A 1 180 ? -16.810 19.938 0.493 1.00 87.81 180 GLN A N 1
ATOM 1490 C CA . GLN A 1 180 ? -16.676 19.390 -0.853 1.00 87.81 180 GLN A CA 1
ATOM 1491 C C . GLN A 1 180 ? -16.212 17.926 -0.829 1.00 87.81 180 GLN A C 1
ATOM 1493 O O . GLN A 1 180 ? -16.778 17.089 -1.531 1.00 87.81 180 GLN A O 1
ATOM 1498 N N . GLN A 1 181 ? -15.209 17.602 -0.010 1.00 88.38 181 GLN A N 1
ATOM 1499 C CA . GLN A 1 181 ? -14.720 16.234 0.170 1.00 88.38 181 GLN A CA 1
ATOM 1500 C C . GLN A 1 181 ? -15.806 15.341 0.774 1.00 88.38 181 GLN A C 1
ATOM 1502 O O . GLN A 1 181 ? -16.070 14.266 0.244 1.00 88.38 181 GLN A O 1
ATOM 1507 N N . LYS A 1 182 ? -16.481 15.799 1.832 1.00 91.56 182 LYS A N 1
ATOM 1508 C CA . LYS A 1 182 ? -17.564 15.050 2.482 1.00 91.56 182 LYS A CA 1
ATOM 1509 C C . LYS A 1 182 ? -18.661 14.676 1.495 1.00 91.56 182 LYS A C 1
ATOM 1511 O O . LYS A 1 182 ? -19.035 13.511 1.412 1.00 91.56 182 LYS A O 1
ATOM 1516 N N . SER A 1 183 ? -19.119 15.656 0.715 1.00 89.19 183 SER A N 1
ATOM 1517 C CA . SER A 1 183 ? -20.126 15.452 -0.327 1.00 89.19 183 SER A CA 1
ATOM 1518 C C . SER A 1 183 ? -19.668 14.430 -1.371 1.00 89.19 183 SER A C 1
ATOM 1520 O O . SER A 1 183 ? -20.410 13.511 -1.705 1.00 89.19 183 SER A O 1
ATOM 1522 N N . TYR A 1 184 ? -18.420 14.532 -1.836 1.00 87.31 184 TYR A N 1
ATOM 1523 C CA . TYR A 1 184 ? -17.896 13.642 -2.869 1.00 87.31 184 TYR A CA 1
ATOM 1524 C C . TYR A 1 184 ? -17.674 12.196 -2.391 1.00 87.31 184 TYR A C 1
ATOM 1526 O O . TYR A 1 184 ? -17.974 11.269 -3.138 1.00 87.31 184 TYR A O 1
ATOM 1534 N N . TYR A 1 185 ? -17.142 11.986 -1.183 1.00 89.62 185 TYR A N 1
ATOM 1535 C CA . TYR A 1 185 ? -16.773 10.650 -0.687 1.00 89.62 185 TYR A CA 1
ATOM 1536 C C . TYR A 1 185 ? -17.900 9.917 0.047 1.00 89.62 185 TYR A C 1
ATOM 1538 O O . TYR A 1 185 ? -17.760 8.729 0.345 1.00 89.62 185 TYR A O 1
ATOM 1546 N N . SER A 1 186 ? -19.009 10.596 0.350 1.00 90.69 186 SER A N 1
ATOM 1547 C CA . SER A 1 186 ? -20.154 9.988 1.030 1.00 90.69 186 SER A CA 1
ATOM 1548 C C . SER A 1 186 ? -20.637 8.734 0.295 1.00 90.69 186 SER A C 1
ATOM 1550 O O . SER A 1 186 ? -20.936 8.777 -0.897 1.00 90.69 186 SER A O 1
ATOM 1552 N N . GLY A 1 187 ? -20.672 7.602 1.004 1.00 89.75 187 GLY A N 1
ATOM 1553 C CA . GLY A 1 187 ? -21.118 6.314 0.465 1.00 89.75 187 GLY A CA 1
ATOM 1554 C C . GLY A 1 187 ? -20.159 5.623 -0.514 1.00 89.75 187 GLY A C 1
ATOM 1555 O O . GLY A 1 187 ? -20.482 4.540 -0.981 1.00 89.75 187 GLY A O 1
ATOM 1556 N N . LYS A 1 188 ? -18.980 6.189 -0.815 1.00 92.62 188 LYS A N 1
ATOM 1557 C CA . LYS A 1 188 ? -18.038 5.614 -1.802 1.00 92.62 188 LYS A CA 1
ATOM 1558 C C . LYS A 1 188 ? -16.972 4.695 -1.211 1.00 92.62 188 LYS A C 1
ATOM 1560 O O . LYS A 1 188 ? -16.203 4.087 -1.947 1.00 92.62 188 LYS A O 1
ATOM 1565 N N . TRP A 1 189 ? -16.889 4.623 0.113 1.00 95.19 189 TRP A N 1
ATOM 1566 C CA . TRP A 1 189 ? -15.842 3.868 0.798 1.00 95.19 189 TRP A CA 1
ATOM 1567 C C . TRP A 1 189 ? -16.007 2.350 0.656 1.00 95.19 189 TRP A C 1
ATOM 1569 O O . TRP A 1 189 ? -15.030 1.633 0.823 1.00 95.19 189 TRP A O 1
ATOM 1579 N N . PHE A 1 190 ? -17.206 1.855 0.340 1.00 97.19 190 PHE A N 1
ATOM 1580 C CA . PHE A 1 190 ? -17.525 0.430 0.323 1.00 97.19 190 PHE A CA 1
ATOM 1581 C C . PHE A 1 190 ? -18.130 0.001 -1.019 1.00 97.19 190 PHE A C 1
ATOM 1583 O O . PHE A 1 190 ? -18.921 0.731 -1.603 1.00 97.19 190 PHE A O 1
ATOM 1590 N N . ASP A 1 191 ? -17.703 -1.165 -1.507 1.00 96.25 191 ASP A N 1
ATOM 1591 C CA . ASP A 1 191 ? -18.107 -1.816 -2.763 1.00 96.25 191 ASP A CA 1
ATOM 1592 C C . ASP A 1 191 ? -18.160 -0.900 -4.003 1.00 96.25 191 ASP A C 1
ATOM 1594 O O . ASP A 1 191 ? -19.008 -1.039 -4.879 1.00 96.25 191 ASP A O 1
ATOM 1598 N N . ASN A 1 192 ? -17.217 0.044 -4.092 1.00 94.00 192 ASN A N 1
ATOM 1599 C CA . ASN A 1 192 ? -17.062 0.932 -5.242 1.00 94.00 192 ASN A CA 1
ATOM 1600 C C . ASN A 1 192 ? -15.637 0.882 -5.835 1.00 94.00 192 ASN A C 1
ATOM 1602 O O . ASN A 1 192 ? -14.912 1.878 -5.796 1.00 94.00 192 ASN A O 1
ATOM 1606 N N . PRO A 1 193 ? -15.193 -0.264 -6.386 1.00 93.25 193 PRO A N 1
ATOM 1607 C CA . PRO A 1 193 ? -13.826 -0.409 -6.889 1.00 93.25 193 PRO A CA 1
ATOM 1608 C C . PRO A 1 193 ? -13.509 0.497 -8.093 1.00 93.25 193 PRO A C 1
ATOM 1610 O O . PRO A 1 193 ? -12.373 0.936 -8.240 1.00 93.25 193 PRO A O 1
ATOM 1613 N N . LYS A 1 194 ? -14.498 0.824 -8.936 1.00 89.06 194 LYS A N 1
ATOM 1614 C CA . LYS A 1 194 ? -14.332 1.738 -10.085 1.00 89.06 194 LYS A CA 1
ATOM 1615 C C . LYS A 1 194 ? -14.407 3.221 -9.677 1.00 89.06 194 LYS A C 1
ATOM 1617 O O . LYS A 1 194 ? -14.103 4.102 -10.480 1.00 89.06 194 LYS A O 1
ATOM 1622 N N . GLY A 1 195 ? -14.742 3.503 -8.414 1.00 86.50 195 GLY A N 1
ATOM 1623 C CA . GLY A 1 195 ? -14.934 4.850 -7.875 1.00 86.50 195 GLY A CA 1
ATOM 1624 C C . GLY A 1 195 ? -13.714 5.764 -7.976 1.00 86.50 195 GLY A C 1
ATOM 1625 O O . GLY A 1 195 ? -13.849 6.985 -8.035 1.00 86.50 195 GLY A O 1
ATOM 1626 N N . TYR A 1 196 ? -12.513 5.190 -8.033 1.00 86.31 196 TYR A N 1
ATOM 1627 C CA . TYR A 1 196 ? -11.271 5.951 -8.130 1.00 86.31 196 TYR A CA 1
ATOM 1628 C C . TYR A 1 196 ? -11.070 6.660 -9.479 1.00 86.31 196 TYR A C 1
ATOM 1630 O O . TYR A 1 196 ? -10.375 7.683 -9.529 1.00 86.31 196 TYR A O 1
ATOM 1638 N N . GLU A 1 197 ? -11.668 6.132 -10.550 1.00 82.56 197 GLU A N 1
ATOM 1639 C CA . GLU A 1 197 ? -11.586 6.675 -11.912 1.00 82.56 197 GLU A CA 1
ATOM 1640 C C . GLU A 1 197 ? -12.832 7.484 -12.305 1.00 82.56 197 GLU A C 1
ATOM 1642 O O . GLU A 1 197 ? -12.842 8.123 -13.357 1.00 82.56 197 GLU A O 1
ATOM 1647 N N . GLU A 1 198 ? -13.864 7.526 -11.451 1.00 79.25 198 GLU A N 1
ATOM 1648 C CA . GLU A 1 198 ? -15.075 8.312 -11.695 1.00 79.25 198 GLU A CA 1
ATOM 1649 C C . GLU A 1 198 ? -14.747 9.790 -11.974 1.00 79.25 198 GLU A C 1
ATOM 1651 O O . GLU A 1 198 ? -14.033 10.467 -11.224 1.00 79.25 198 GLU A O 1
ATOM 1656 N N . SER A 1 199 ? -15.319 10.310 -13.063 1.00 54.97 199 SER A N 1
ATOM 1657 C CA . SER A 1 199 ? -15.065 11.661 -13.554 1.00 54.97 199 SER A CA 1
ATOM 1658 C C . SER A 1 199 ? -15.475 12.740 -12.546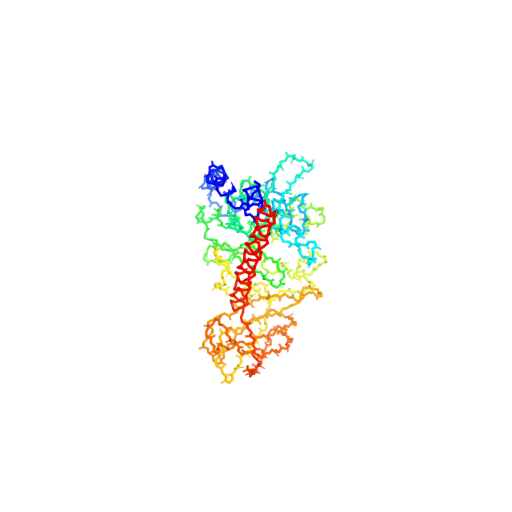 1.00 54.97 199 SER A C 1
ATOM 1660 O O . SER A 1 199 ? -16.606 12.775 -12.065 1.00 54.97 199 SER A O 1
ATOM 1662 N N . GLY A 1 200 ? -14.564 13.675 -12.287 1.00 55.88 200 GLY A N 1
ATOM 1663 C CA . GLY A 1 200 ? -14.774 14.860 -11.459 1.00 55.88 200 GLY A CA 1
ATOM 1664 C C . GLY A 1 200 ? -13.432 15.344 -10.919 1.00 55.88 200 GLY A C 1
ATOM 1665 O O . GLY A 1 200 ? -12.568 14.532 -10.619 1.00 55.88 200 GLY A O 1
ATOM 1666 N N . ASN A 1 201 ? -13.229 16.656 -10.762 1.00 51.75 201 ASN A N 1
ATOM 1667 C CA . ASN A 1 201 ? -11.961 17.253 -10.292 1.00 51.75 201 ASN A CA 1
ATOM 1668 C C . ASN A 1 201 ? -11.515 16.829 -8.863 1.00 51.75 201 ASN A C 1
ATOM 1670 O O . ASN A 1 201 ? -10.602 17.438 -8.312 1.00 51.75 201 ASN A O 1
ATOM 1674 N N . ILE A 1 202 ? -12.157 15.823 -8.260 1.00 58.84 202 ILE A N 1
ATOM 1675 C CA . ILE A 1 202 ? -11.977 15.359 -6.878 1.00 58.84 202 ILE A CA 1
ATOM 1676 C C . ILE A 1 202 ? -11.638 13.852 -6.823 1.00 58.84 202 ILE A C 1
ATOM 1678 O O . ILE A 1 202 ? -11.088 13.398 -5.822 1.00 58.84 202 ILE A O 1
ATOM 1682 N N . GLY A 1 203 ? -11.904 13.076 -7.885 1.00 59.94 203 GLY A N 1
ATOM 1683 C CA . GLY A 1 203 ? -11.562 11.650 -7.921 1.00 59.94 203 GLY A CA 1
ATOM 1684 C C . GLY A 1 203 ? -10.054 11.449 -7.924 1.00 59.94 203 GLY A C 1
ATOM 1685 O O . GLY A 1 203 ? -9.367 12.060 -8.748 1.00 59.94 203 GLY A O 1
ATOM 1686 N N . TRP A 1 204 ? -9.549 10.614 -7.007 1.00 71.44 204 TRP A N 1
ATOM 1687 C CA . TRP A 1 204 ? -8.112 10.461 -6.737 1.00 71.44 204 TRP A CA 1
ATOM 1688 C C . TRP A 1 204 ? -7.305 10.161 -7.995 1.00 71.44 204 TRP A C 1
ATOM 1690 O O . TRP A 1 204 ? -6.217 10.718 -8.157 1.00 71.44 204 TRP A O 1
ATOM 1700 N N . PHE A 1 205 ? -7.856 9.342 -8.898 1.00 80.62 205 PHE A N 1
ATOM 1701 C CA . PHE A 1 205 ? -7.173 8.914 -10.115 1.00 80.62 205 PHE A CA 1
ATOM 1702 C C . PHE A 1 205 ? -7.882 9.330 -11.403 1.00 80.62 205 PHE A C 1
ATOM 1704 O O . PHE A 1 205 ? -7.379 9.040 -12.476 1.00 80.62 205 PHE A O 1
ATOM 1711 N N . SER A 1 206 ? -8.958 10.117 -11.331 1.00 77.62 206 SER A N 1
ATOM 1712 C CA . SER A 1 206 ? -9.751 10.559 -12.496 1.00 77.62 206 SER A CA 1
ATOM 1713 C C . SER A 1 206 ? -8.942 11.168 -13.656 1.00 77.62 206 SER A C 1
ATOM 1715 O O . SER A 1 206 ? -9.340 11.063 -14.811 1.00 77.62 206 SER A O 1
ATOM 1717 N N . LYS A 1 207 ? -7.808 11.823 -13.369 1.00 78.62 207 LYS A N 1
ATOM 1718 C CA . LYS A 1 207 ? -6.939 12.452 -14.385 1.00 78.62 207 LYS A CA 1
ATOM 1719 C C . LYS A 1 207 ? -5.752 11.604 -14.800 1.00 78.62 207 LYS A C 1
ATOM 1721 O O . LYS A 1 207 ? -5.190 11.836 -15.865 1.00 78.62 207 LYS A O 1
ATOM 1726 N N . ILE A 1 208 ? -5.312 10.717 -13.914 1.00 83.69 208 ILE A N 1
ATOM 1727 C CA . ILE A 1 208 ? -4.089 9.953 -14.130 1.00 83.69 208 ILE A CA 1
ATOM 1728 C C . ILE A 1 208 ? -4.385 8.520 -14.543 1.00 83.69 208 ILE A C 1
ATOM 1730 O O . ILE A 1 208 ? -3.524 7.976 -15.212 1.00 83.69 208 ILE A O 1
ATOM 1734 N N . GLY A 1 209 ? -5.552 7.959 -14.201 1.00 88.56 209 GLY A N 1
ATOM 1735 C CA . GLY A 1 209 ? -5.977 6.555 -14.312 1.00 88.56 209 GLY A CA 1
ATOM 1736 C C . GLY A 1 209 ? -5.403 5.670 -13.199 1.00 88.56 209 GLY A C 1
ATOM 1737 O O . GLY A 1 209 ? -4.605 6.138 -12.382 1.00 88.56 209 GLY A O 1
ATOM 1738 N N . ILE A 1 210 ? -5.704 4.377 -13.201 1.00 93.31 210 ILE A N 1
ATOM 1739 C CA . ILE A 1 210 ? -5.025 3.358 -12.385 1.00 93.31 210 ILE A CA 1
ATOM 1740 C C . ILE A 1 210 ? -4.012 2.604 -13.242 1.00 93.31 210 ILE A C 1
ATOM 1742 O O . ILE A 1 210 ? -4.260 2.301 -14.403 1.00 93.31 210 ILE A O 1
ATOM 1746 N N . SER A 1 211 ? -2.831 2.330 -12.688 1.00 95.19 211 SER A N 1
ATOM 1747 C CA . SER A 1 211 ? -1.789 1.587 -13.403 1.00 95.19 211 SER A CA 1
ATOM 1748 C C . SER A 1 211 ? -1.914 0.075 -13.220 1.00 95.19 211 SER A C 1
ATOM 1750 O O . SER A 1 211 ? -2.101 -0.675 -14.178 1.00 95.19 211 SER A O 1
ATOM 1752 N N . ARG A 1 212 ? -1.798 -0.367 -11.969 1.00 94.94 212 ARG A N 1
ATOM 1753 C CA . ARG A 1 212 ? -1.840 -1.766 -11.553 1.00 94.94 212 ARG A CA 1
ATOM 1754 C C . ARG A 1 212 ? -2.264 -1.837 -10.092 1.00 94.94 212 ARG A C 1
ATOM 1756 O O . ARG A 1 212 ? -1.840 -1.003 -9.292 1.00 94.94 212 ARG A O 1
ATOM 1763 N N . VAL A 1 213 ? -3.073 -2.829 -9.742 1.00 96.00 213 VAL A N 1
ATOM 1764 C CA . VAL A 1 213 ? -3.572 -3.031 -8.380 1.00 96.00 213 VAL A CA 1
ATOM 1765 C C . VAL A 1 213 ? -3.191 -4.411 -7.879 1.00 96.00 213 VAL A C 1
ATOM 1767 O O . VAL A 1 213 ? -3.455 -5.419 -8.533 1.00 96.00 213 VAL A O 1
ATOM 1770 N N . ILE A 1 214 ? -2.578 -4.439 -6.699 1.00 95.81 214 ILE A N 1
ATOM 1771 C CA . ILE A 1 214 ? -1.956 -5.630 -6.140 1.00 95.81 214 ILE A CA 1
ATOM 1772 C C . ILE A 1 214 ? -2.395 -5.854 -4.701 1.00 95.81 214 ILE A C 1
ATOM 1774 O O . ILE A 1 214 ? -2.408 -4.926 -3.892 1.00 95.81 214 ILE A O 1
ATOM 1778 N N . VAL A 1 215 ? -2.701 -7.109 -4.385 1.00 95.75 215 VAL A N 1
ATOM 1779 C CA . VAL A 1 215 ? -2.819 -7.602 -3.013 1.00 95.75 215 VAL A CA 1
ATOM 1780 C C . VAL A 1 215 ? -1.419 -7.776 -2.443 1.00 95.75 215 VAL A C 1
ATOM 1782 O O . VAL A 1 215 ? -0.582 -8.443 -3.059 1.00 95.75 215 VAL A O 1
ATOM 1785 N N . THR A 1 216 ? -1.165 -7.215 -1.263 1.00 89.75 216 THR A N 1
ATOM 1786 C CA . THR A 1 216 ? 0.128 -7.352 -0.584 1.00 89.75 216 THR A CA 1
ATOM 1787 C C . THR A 1 216 ? 0.025 -8.173 0.692 1.00 89.75 216 THR A C 1
ATOM 1789 O O . THR A 1 216 ? -0.936 -8.028 1.449 1.00 89.75 216 THR A O 1
ATOM 1792 N N . ASP A 1 217 ? 1.036 -8.997 0.967 1.00 83.75 217 ASP A N 1
ATOM 1793 C CA . ASP A 1 217 ? 1.184 -9.629 2.280 1.00 83.75 217 ASP A CA 1
ATOM 1794 C C . ASP A 1 217 ? 1.687 -8.626 3.342 1.00 83.75 217 ASP A C 1
ATOM 1796 O O . ASP A 1 217 ? 2.000 -7.470 3.043 1.00 83.75 217 ASP A O 1
ATOM 1800 N N . ARG A 1 218 ? 1.800 -9.067 4.603 1.00 72.81 218 ARG A N 1
ATOM 1801 C CA . ARG A 1 218 ? 2.311 -8.228 5.709 1.00 72.81 218 ARG A CA 1
ATOM 1802 C C . ARG A 1 218 ? 3.761 -7.771 5.520 1.00 72.81 218 ARG A C 1
ATOM 1804 O O . ARG A 1 218 ? 4.165 -6.788 6.130 1.00 72.81 218 ARG A O 1
ATOM 1811 N N . ALA A 1 219 ? 4.549 -8.488 4.720 1.00 74.00 219 ALA A N 1
ATOM 1812 C CA . ALA A 1 219 ? 5.917 -8.110 4.382 1.00 74.00 219 ALA A CA 1
ATOM 1813 C C . ALA A 1 219 ? 5.974 -7.143 3.180 1.00 74.00 219 ALA A C 1
ATOM 1815 O O . ALA A 1 219 ? 7.055 -6.686 2.809 1.00 74.00 219 ALA A O 1
ATOM 1816 N N . GLY A 1 220 ? 4.823 -6.805 2.588 1.00 75.00 220 GLY A N 1
ATOM 1817 C CA . GLY A 1 220 ? 4.708 -5.932 1.426 1.00 75.00 220 GLY A CA 1
ATOM 1818 C C . GLY A 1 220 ? 5.020 -6.622 0.096 1.00 75.00 220 GLY A C 1
ATOM 1819 O O . GLY A 1 220 ? 5.218 -5.929 -0.910 1.00 75.00 220 GLY A O 1
ATOM 1820 N N . ASN A 1 221 ? 5.084 -7.957 0.062 1.00 82.25 221 ASN A N 1
ATOM 1821 C CA . ASN A 1 221 ? 5.267 -8.714 -1.174 1.00 82.25 221 ASN A CA 1
ATOM 1822 C C . ASN A 1 221 ? 3.971 -8.738 -1.984 1.00 82.25 221 ASN A C 1
ATOM 1824 O O . ASN A 1 221 ? 2.879 -8.785 -1.424 1.00 82.25 221 ASN A O 1
ATOM 1828 N N . GLU A 1 222 ? 4.106 -8.720 -3.308 1.00 88.25 222 GLU A N 1
ATOM 1829 C CA . GLU A 1 222 ? 2.983 -8.842 -4.239 1.00 88.25 222 GLU A CA 1
ATOM 1830 C C . GLU A 1 222 ? 2.468 -10.291 -4.238 1.00 88.25 222 GLU A C 1
ATOM 1832 O O . GLU A 1 222 ? 3.246 -11.211 -4.484 1.00 88.25 222 GLU A O 1
ATOM 1837 N N . VAL A 1 223 ? 1.178 -10.490 -3.949 1.00 90.38 223 VAL A N 1
ATOM 1838 C CA . VAL A 1 223 ? 0.550 -11.821 -3.831 1.00 90.38 223 VAL A CA 1
ATOM 1839 C C . VAL A 1 223 ? -0.380 -12.113 -5.005 1.00 90.38 223 VAL A C 1
ATOM 1841 O O . VAL A 1 223 ? -0.360 -13.209 -5.555 1.00 90.38 223 VAL A O 1
ATOM 1844 N N . GLU A 1 224 ? -1.201 -11.139 -5.396 1.00 94.12 224 GLU A N 1
ATOM 1845 C CA . GLU A 1 224 ? -2.234 -11.314 -6.422 1.00 94.12 224 GLU A CA 1
ATOM 1846 C C . GLU A 1 224 ? -2.456 -10.007 -7.186 1.00 94.12 224 GLU A C 1
ATOM 1848 O O . GLU A 1 224 ? -2.453 -8.927 -6.593 1.00 94.12 224 GLU A O 1
ATOM 1853 N N . ASP A 1 225 ? -2.664 -10.110 -8.500 1.00 94.56 225 ASP A N 1
ATOM 1854 C CA . ASP A 1 225 ? -3.031 -8.990 -9.367 1.00 94.56 225 ASP A CA 1
ATOM 1855 C C . ASP A 1 225 ? -4.550 -8.904 -9.517 1.00 94.56 225 ASP A C 1
ATOM 1857 O O . ASP A 1 225 ? -5.185 -9.787 -10.094 1.00 94.56 225 ASP A O 1
ATOM 1861 N N . VAL A 1 226 ? -5.124 -7.818 -9.001 1.00 96.75 226 VAL A N 1
ATOM 1862 C CA . VAL A 1 226 ? -6.571 -7.558 -9.005 1.00 96.75 226 VAL A CA 1
ATOM 1863 C C . VAL A 1 226 ? -6.928 -6.340 -9.857 1.00 96.75 226 VAL A C 1
ATOM 1865 O O . VAL A 1 226 ? -8.031 -5.807 -9.752 1.00 96.75 226 VAL A O 1
ATOM 1868 N N . THR A 1 227 ? -6.021 -5.900 -10.737 1.00 96.38 227 THR A N 1
ATOM 1869 C CA . THR A 1 227 ? -6.162 -4.672 -11.544 1.00 96.38 227 THR A CA 1
ATOM 1870 C C . THR A 1 227 ? -7.497 -4.596 -12.283 1.00 96.38 227 THR A C 1
ATOM 1872 O O . THR A 1 227 ? -8.161 -3.562 -12.253 1.00 96.38 227 THR A O 1
ATOM 1875 N N . VAL A 1 228 ? -7.942 -5.715 -12.865 1.00 95.88 228 VAL A N 1
ATOM 1876 C CA . VAL A 1 228 ? -9.187 -5.814 -13.653 1.00 95.88 228 VAL A CA 1
ATOM 1877 C C . VAL A 1 228 ? -10.451 -5.428 -12.881 1.00 95.88 228 VAL A C 1
ATOM 1879 O O . VAL A 1 228 ? -11.442 -5.018 -13.481 1.00 95.88 228 VAL A O 1
ATOM 1882 N N . LYS A 1 229 ? -10.432 -5.547 -11.549 1.00 95.62 229 LYS A N 1
ATOM 1883 C CA . LYS A 1 229 ? -11.559 -5.157 -10.699 1.00 95.62 229 LYS A CA 1
ATOM 1884 C C . LYS A 1 229 ? -11.685 -3.635 -10.588 1.00 95.62 229 LYS A C 1
ATOM 1886 O O . LYS A 1 229 ? -12.791 -3.118 -10.460 1.00 95.62 229 LYS A O 1
ATOM 1891 N N . TYR A 1 230 ? -10.561 -2.928 -10.652 1.00 94.88 230 TYR A N 1
ATOM 1892 C CA . TYR A 1 230 ? -10.460 -1.505 -10.331 1.00 94.88 230 TYR A CA 1
ATOM 1893 C C . TYR A 1 230 ? -10.391 -0.601 -11.558 1.00 94.88 230 TYR A C 1
ATOM 1895 O O . TYR A 1 230 ? -10.797 0.550 -11.478 1.00 94.88 230 TYR A O 1
ATOM 1903 N N . THR A 1 231 ? -9.919 -1.114 -12.691 1.00 94.00 231 THR A N 1
ATOM 1904 C CA . THR A 1 231 ? -9.791 -0.354 -13.940 1.00 94.00 231 THR A CA 1
ATOM 1905 C C . THR A 1 231 ? -9.911 -1.283 -15.140 1.00 94.00 231 THR A C 1
ATOM 1907 O O . THR A 1 231 ? -9.850 -2.508 -14.996 1.00 94.00 231 THR A O 1
ATOM 1910 N N . ASP A 1 232 ? -10.200 -0.715 -16.300 1.00 94.88 232 ASP A N 1
ATOM 1911 C CA . ASP A 1 232 ? -10.176 -1.466 -17.546 1.00 94.88 232 ASP A CA 1
ATOM 1912 C C . ASP A 1 232 ? -8.715 -1.644 -17.970 1.00 94.88 232 ASP A C 1
ATOM 1914 O O . ASP A 1 232 ? -7.858 -0.808 -17.694 1.00 94.88 232 ASP A O 1
ATOM 1918 N N . VAL A 1 233 ? -8.388 -2.784 -18.580 1.00 97.12 233 VAL A N 1
ATOM 1919 C CA . VAL A 1 233 ? -6.987 -3.159 -18.823 1.00 97.12 233 VAL A CA 1
ATOM 1920 C C . VAL A 1 233 ? -6.703 -3.397 -20.294 1.00 97.12 233 VAL A C 1
ATOM 1922 O O . VAL A 1 233 ? -7.549 -3.894 -21.039 1.00 97.12 233 VAL A O 1
ATOM 1925 N N . GLY A 1 234 ? -5.482 -3.080 -20.707 1.00 97.88 234 GLY A N 1
ATOM 1926 C CA . GLY A 1 234 ? -4.845 -3.666 -21.878 1.00 97.88 234 GLY A CA 1
ATOM 1927 C C . GLY A 1 234 ? -3.933 -4.826 -21.477 1.00 97.88 234 GLY A C 1
ATOM 1928 O O . GLY A 1 234 ? -3.467 -4.914 -20.337 1.00 97.88 234 GLY A O 1
ATOM 1929 N N . THR A 1 235 ? -3.662 -5.710 -22.431 1.00 97.75 235 THR A N 1
ATOM 1930 C CA . THR A 1 235 ? -2.757 -6.848 -22.260 1.00 97.75 235 THR A CA 1
ATOM 1931 C C . THR A 1 235 ? -1.426 -6.556 -22.941 1.00 97.75 235 THR A C 1
ATOM 1933 O O . THR A 1 235 ? -1.380 -6.290 -24.143 1.00 97.75 235 THR A O 1
ATOM 1936 N N . VAL A 1 236 ? -0.334 -6.648 -22.187 1.00 97.69 236 VAL A N 1
ATOM 1937 C CA . VAL A 1 236 ? 1.031 -6.546 -22.701 1.00 97.69 236 VAL A CA 1
ATOM 1938 C C . VAL A 1 236 ? 1.703 -7.905 -22.600 1.00 97.69 236 VAL A C 1
ATOM 1940 O O . VAL A 1 236 ? 1.953 -8.406 -21.507 1.00 97.69 236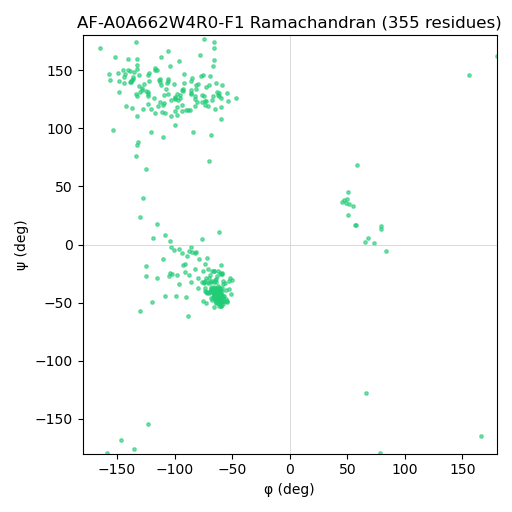 VAL A O 1
ATOM 1943 N N . ASN A 1 237 ? 2.015 -8.494 -23.746 1.00 97.31 237 ASN A N 1
ATOM 1944 C CA . ASN A 1 237 ? 2.827 -9.693 -23.831 1.00 97.31 237 ASN A CA 1
ATOM 1945 C C . ASN A 1 237 ? 4.296 -9.300 -23.966 1.00 97.31 237 ASN A C 1
ATOM 1947 O O . ASN A 1 237 ? 4.701 -8.659 -24.936 1.00 97.31 237 ASN A O 1
ATOM 1951 N N . VAL A 1 238 ? 5.080 -9.666 -22.963 1.00 97.31 238 VAL A N 1
ATOM 1952 C CA . VAL A 1 238 ? 6.516 -9.432 -22.892 1.00 97.31 238 VAL A CA 1
ATOM 1953 C C . VAL A 1 238 ? 7.207 -10.720 -23.301 1.00 97.31 238 VAL A C 1
ATOM 1955 O O . VAL A 1 238 ? 7.101 -11.720 -22.598 1.00 97.31 238 VAL A O 1
ATOM 1958 N N . THR A 1 239 ? 7.933 -10.703 -24.414 1.00 97.06 239 THR A N 1
ATOM 1959 C CA . THR A 1 239 ? 8.753 -11.831 -24.866 1.00 97.06 239 THR A CA 1
ATOM 1960 C C . THR A 1 239 ? 10.223 -11.453 -24.848 1.00 97.06 239 THR A C 1
ATOM 1962 O O . THR A 1 239 ? 10.580 -10.299 -25.056 1.00 97.06 239 THR A O 1
ATOM 1965 N N . SER A 1 240 ? 11.103 -12.417 -24.625 1.00 94.12 240 SER A N 1
ATOM 1966 C CA . SER A 1 240 ? 12.546 -12.203 -24.639 1.00 94.12 240 SER A CA 1
ATOM 1967 C C . SER A 1 240 ? 13.251 -13.420 -25.220 1.00 94.12 240 SER A C 1
ATOM 1969 O O . SER A 1 240 ? 12.851 -14.561 -24.985 1.00 94.12 240 SER A O 1
ATOM 1971 N N . LYS A 1 241 ? 14.335 -13.186 -25.966 1.00 89.25 241 LYS A N 1
ATOM 1972 C CA . LYS A 1 241 ? 15.202 -14.272 -26.463 1.00 89.25 241 LYS A CA 1
ATOM 1973 C C . LYS A 1 241 ? 15.928 -15.002 -25.334 1.00 89.25 241 LYS A C 1
ATOM 1975 O O . LYS A 1 241 ? 16.343 -16.145 -25.503 1.00 89.25 241 LYS A O 1
ATOM 1980 N N . ALA A 1 242 ? 16.088 -14.335 -24.197 1.00 88.94 242 ALA A N 1
ATOM 1981 C CA . ALA A 1 242 ? 16.657 -14.893 -22.985 1.00 88.94 242 ALA A CA 1
ATOM 1982 C C . ALA A 1 242 ? 15.602 -15.021 -21.880 1.00 88.94 242 ALA A C 1
ATOM 1984 O O . ALA A 1 242 ? 14.576 -14.339 -21.907 1.00 88.94 242 ALA A O 1
ATOM 1985 N N . THR A 1 243 ? 15.886 -15.851 -20.880 1.00 92.25 243 THR A N 1
ATOM 1986 C CA . THR A 1 243 ? 15.008 -16.024 -19.722 1.00 92.25 243 THR A CA 1
ATOM 1987 C C . THR A 1 243 ? 14.844 -14.715 -18.960 1.00 92.25 243 THR A C 1
ATOM 1989 O O . THR A 1 243 ? 15.821 -14.062 -18.596 1.00 92.25 243 THR A O 1
ATOM 1992 N N . ILE A 1 244 ? 13.591 -14.345 -18.721 1.00 94.50 244 ILE A N 1
ATOM 1993 C CA . ILE A 1 244 ? 13.194 -13.191 -17.927 1.00 94.50 244 ILE A CA 1
ATOM 1994 C C . ILE A 1 244 ? 13.288 -13.595 -16.458 1.00 94.50 244 ILE A C 1
ATOM 1996 O O . ILE A 1 244 ? 12.635 -14.544 -16.024 1.00 94.50 244 ILE A O 1
ATOM 2000 N N . SER A 1 245 ? 14.085 -12.862 -15.687 1.00 92.56 245 SER A N 1
ATOM 2001 C CA . SER A 1 245 ? 14.142 -13.006 -14.231 1.00 92.56 245 SER A CA 1
ATOM 2002 C C . SER A 1 245 ? 13.135 -12.074 -13.567 1.00 92.56 245 SER A C 1
ATOM 2004 O O . SER A 1 245 ? 12.417 -12.483 -12.654 1.00 92.56 245 SER A O 1
ATOM 2006 N N . ARG A 1 246 ? 13.073 -10.815 -14.025 1.00 93.06 246 ARG A N 1
ATOM 2007 C CA . ARG A 1 246 ? 12.201 -9.780 -13.457 1.00 93.06 246 ARG A CA 1
ATOM 2008 C C . ARG A 1 246 ? 11.673 -8.834 -14.530 1.00 93.06 246 ARG A C 1
ATOM 2010 O O . ARG A 1 246 ? 12.360 -8.557 -15.512 1.00 93.06 246 ARG A O 1
ATOM 2017 N N . VAL A 1 247 ? 10.480 -8.292 -14.298 1.00 94.94 247 VAL A N 1
ATOM 2018 C CA . VAL A 1 247 ? 9.932 -7.161 -15.057 1.00 94.94 247 VAL A CA 1
ATOM 2019 C C . VAL A 1 247 ? 9.591 -6.031 -14.094 1.00 94.94 247 VAL A C 1
ATOM 2021 O O . VAL A 1 247 ? 8.784 -6.207 -13.181 1.00 94.94 247 VAL A O 1
ATOM 2024 N N . ILE A 1 248 ? 10.204 -4.866 -14.298 1.00 94.88 248 ILE A N 1
ATOM 2025 C CA . ILE A 1 248 ? 9.904 -3.638 -13.558 1.00 94.88 248 ILE A CA 1
ATOM 2026 C C . ILE A 1 248 ? 8.991 -2.780 -14.427 1.00 94.88 248 ILE A C 1
ATOM 2028 O O . ILE A 1 248 ? 9.310 -2.478 -15.579 1.00 94.88 248 ILE A O 1
ATOM 2032 N N . ILE A 1 249 ? 7.858 -2.385 -13.859 1.00 96.69 249 ILE A N 1
ATOM 2033 C CA . ILE A 1 249 ? 6.821 -1.618 -14.540 1.00 96.69 249 ILE A CA 1
ATOM 2034 C C . ILE A 1 249 ? 6.860 -0.206 -13.970 1.00 96.69 249 ILE A C 1
ATOM 2036 O O . ILE A 1 249 ? 6.553 0.000 -12.794 1.00 96.69 249 ILE A O 1
ATOM 2040 N N . LEU A 1 250 ? 7.245 0.765 -14.791 1.00 96.81 250 LEU A N 1
ATOM 2041 C CA . LEU A 1 250 ? 7.277 2.174 -14.415 1.00 96.81 250 LEU A CA 1
ATOM 2042 C C . LEU A 1 250 ? 6.115 2.923 -15.063 1.00 96.81 250 LEU A C 1
ATOM 2044 O O . LEU A 1 250 ? 5.772 2.663 -16.215 1.00 96.81 250 LEU A O 1
ATOM 2048 N N . THR A 1 251 ? 5.544 3.871 -14.329 1.00 95.19 251 THR A N 1
ATOM 2049 C CA . THR A 1 251 ? 4.486 4.781 -14.788 1.00 95.19 251 THR A CA 1
ATOM 2050 C C . THR A 1 251 ? 4.794 6.212 -14.341 1.00 95.19 251 THR A C 1
ATOM 2052 O O . THR A 1 251 ? 5.856 6.471 -13.771 1.00 95.19 251 THR A O 1
ATOM 2055 N N . TRP A 1 252 ? 3.887 7.151 -14.599 1.00 89.06 252 TRP A N 1
ATOM 2056 C CA . TRP A 1 252 ? 4.044 8.559 -14.243 1.00 89.06 252 TRP A CA 1
ATOM 2057 C C . TRP A 1 252 ? 2.894 9.053 -13.370 1.00 89.06 252 TRP A C 1
ATOM 2059 O O . TRP A 1 252 ? 1.719 8.924 -13.715 1.00 89.06 252 TRP A O 1
ATOM 2069 N N . LYS A 1 253 ? 3.254 9.696 -12.257 1.00 84.12 253 LYS A N 1
ATOM 2070 C CA . LYS A 1 253 ? 2.355 10.457 -11.388 1.00 84.12 253 LYS A CA 1
ATOM 2071 C C . LYS A 1 253 ? 2.697 11.938 -11.536 1.00 84.12 253 LYS A C 1
ATOM 2073 O O . LYS A 1 253 ? 3.582 12.460 -10.857 1.00 84.12 253 LYS A O 1
ATOM 2078 N N . GLY A 1 254 ? 2.010 12.611 -12.459 1.00 81.69 254 GLY A N 1
ATOM 2079 C CA . GLY A 1 254 ? 2.415 13.942 -12.916 1.00 81.69 254 GLY A CA 1
ATOM 2080 C C . GLY A 1 254 ? 3.751 13.862 -13.658 1.00 81.69 254 GLY A C 1
ATOM 2081 O O . GLY A 1 254 ? 3.910 13.032 -14.546 1.00 81.69 254 GLY A O 1
ATOM 2082 N N . GLU A 1 255 ? 4.723 14.683 -13.269 1.00 82.31 255 GLU A N 1
ATOM 2083 C CA . GLU A 1 255 ? 6.067 14.686 -13.874 1.00 82.31 255 GLU A CA 1
ATOM 2084 C C . GLU A 1 255 ? 7.018 13.644 -13.258 1.00 82.31 255 GLU A C 1
ATOM 2086 O O . GLU A 1 255 ? 8.131 13.442 -13.741 1.00 82.31 255 GLU A O 1
ATOM 2091 N N . HIS A 1 256 ? 6.601 12.963 -12.187 1.00 84.25 256 HIS A N 1
ATOM 2092 C CA . HIS A 1 256 ? 7.443 12.010 -11.472 1.00 84.25 256 HIS A CA 1
ATOM 2093 C C . HIS A 1 256 ? 7.205 10.582 -11.956 1.00 84.25 256 HIS A C 1
ATOM 2095 O O . HIS A 1 256 ? 6.079 10.084 -11.917 1.00 84.25 256 HIS A O 1
ATOM 2101 N N . GLN A 1 257 ? 8.280 9.904 -12.357 1.00 90.38 257 GLN A N 1
ATOM 2102 C CA . GLN A 1 257 ? 8.245 8.475 -12.645 1.00 90.38 257 GLN A CA 1
ATOM 2103 C C . GLN A 1 257 ? 8.136 7.678 -11.338 1.00 90.38 257 GLN A C 1
ATOM 2105 O O . GLN A 1 257 ? 8.831 7.969 -10.361 1.00 90.38 257 GLN A O 1
ATOM 2110 N N . THR A 1 258 ? 7.269 6.672 -11.319 1.00 92.00 258 THR A N 1
ATOM 2111 C CA . THR A 1 258 ? 7.002 5.819 -10.157 1.00 92.00 258 THR A CA 1
ATOM 2112 C C . THR A 1 258 ? 7.021 4.348 -10.574 1.00 92.00 258 THR A C 1
ATOM 2114 O O . THR A 1 258 ? 6.877 4.023 -11.754 1.00 92.00 258 THR A O 1
ATOM 2117 N N . ILE A 1 259 ? 7.216 3.445 -9.611 1.00 92.75 259 ILE A N 1
ATOM 2118 C CA . ILE A 1 259 ? 7.124 2.001 -9.845 1.00 92.75 259 ILE A CA 1
ATOM 2119 C C . ILE A 1 259 ? 5.660 1.589 -9.673 1.00 92.75 259 ILE A C 1
ATOM 2121 O O . ILE A 1 259 ? 5.128 1.669 -8.570 1.00 92.75 259 ILE A O 1
ATOM 2125 N N . ALA A 1 260 ? 5.025 1.114 -10.743 1.00 93.12 260 ALA A N 1
ATOM 2126 C CA . ALA A 1 260 ? 3.678 0.545 -10.701 1.00 93.12 260 ALA A CA 1
ATOM 2127 C C . ALA A 1 260 ? 3.673 -0.905 -10.190 1.00 93.12 260 ALA A C 1
ATOM 2129 O O . ALA A 1 260 ? 2.701 -1.347 -9.583 1.00 93.12 260 ALA A O 1
ATOM 2130 N N . GLY A 1 261 ? 4.762 -1.648 -10.400 1.00 91.88 261 GLY A N 1
ATOM 2131 C CA . GLY A 1 261 ? 4.898 -3.019 -9.915 1.00 91.88 261 GLY A CA 1
ATOM 2132 C C . GLY A 1 261 ? 6.231 -3.656 -10.288 1.00 91.88 261 GLY A C 1
ATOM 2133 O O . GLY A 1 261 ? 6.931 -3.175 -11.184 1.00 91.88 261 GLY A O 1
ATOM 2134 N N . VAL A 1 262 ? 6.577 -4.741 -9.594 1.00 91.25 262 VAL A N 1
ATOM 2135 C CA . VAL A 1 262 ? 7.751 -5.562 -9.917 1.00 91.25 262 VAL A CA 1
ATOM 2136 C C . VAL A 1 262 ? 7.348 -7.028 -9.922 1.00 91.25 262 VAL A C 1
ATOM 2138 O O . VAL A 1 262 ? 7.115 -7.611 -8.866 1.00 91.25 262 VAL A O 1
ATOM 2141 N N . ILE A 1 263 ? 7.332 -7.633 -11.106 1.00 91.19 263 ILE A N 1
ATOM 2142 C CA . ILE A 1 263 ? 7.071 -9.064 -11.261 1.00 91.19 263 ILE A CA 1
ATOM 2143 C C . ILE A 1 263 ? 8.412 -9.786 -11.158 1.00 91.19 263 ILE A C 1
ATOM 2145 O O . ILE A 1 263 ? 9.310 -9.557 -11.971 1.00 91.19 263 ILE A O 1
ATOM 2149 N N . LYS A 1 264 ? 8.563 -10.610 -10.121 1.00 89.31 264 LYS A N 1
ATOM 2150 C CA . LYS A 1 264 ? 9.787 -11.363 -9.823 1.00 89.31 264 LYS A CA 1
ATOM 2151 C C . LYS A 1 264 ? 9.623 -12.836 -10.171 1.00 89.31 264 LYS A C 1
ATOM 2153 O O . LYS A 1 264 ? 8.510 -13.296 -10.399 1.00 89.31 264 LYS A O 1
ATOM 2158 N N . ASP A 1 265 ? 10.749 -13.543 -10.205 1.00 85.94 265 ASP A N 1
ATOM 2159 C CA . ASP A 1 265 ? 10.818 -15.002 -10.317 1.00 85.94 265 ASP A CA 1
ATOM 2160 C C . ASP A 1 265 ? 10.070 -15.571 -11.535 1.00 85.94 265 ASP A C 1
ATOM 2162 O O . ASP A 1 265 ? 9.542 -16.681 -11.498 1.00 85.94 265 ASP A O 1
ATOM 2166 N N . VAL A 1 266 ? 10.063 -14.811 -12.638 1.00 88.31 266 VAL A N 1
ATOM 2167 C CA . VAL A 1 266 ? 9.323 -15.147 -13.865 1.00 88.31 266 VAL A CA 1
ATOM 2168 C C . VAL A 1 266 ? 9.834 -16.455 -14.474 1.00 88.31 266 VAL A C 1
ATOM 2170 O O . VAL A 1 266 ? 9.037 -17.314 -14.840 1.00 88.31 266 VAL A O 1
ATOM 2173 N N . ASN A 1 267 ? 11.159 -16.614 -14.574 1.00 89.56 267 ASN A N 1
ATOM 2174 C CA . ASN A 1 267 ? 11.846 -17.827 -15.038 1.00 89.56 267 ASN A CA 1
ATOM 2175 C C . ASN A 1 267 ? 11.289 -18.397 -16.360 1.00 89.56 267 ASN A C 1
ATOM 2177 O O . ASN A 1 267 ? 11.250 -19.607 -16.575 1.00 89.56 267 ASN A O 1
ATOM 2181 N N . SER A 1 268 ? 10.868 -17.504 -17.256 1.00 93.44 268 SER A N 1
ATOM 2182 C CA . SER A 1 268 ? 10.241 -17.811 -18.543 1.00 93.44 268 SER A CA 1
ATOM 2183 C C . SER A 1 268 ? 10.753 -16.847 -19.612 1.00 93.44 268 SER A C 1
ATOM 2185 O O . SER A 1 268 ? 11.254 -15.770 -19.302 1.00 93.44 268 SER A O 1
ATOM 2187 N N . ASN A 1 269 ? 10.622 -17.212 -20.884 1.00 94.38 269 ASN A N 1
ATOM 2188 C CA . ASN A 1 269 ? 10.947 -16.331 -22.011 1.00 94.38 269 ASN A CA 1
ATOM 2189 C C . ASN A 1 269 ? 9.758 -15.449 -22.427 1.00 94.38 269 ASN A C 1
ATOM 2191 O O . ASN A 1 269 ? 9.895 -14.605 -23.310 1.00 94.38 269 ASN A O 1
ATOM 2195 N N . ALA A 1 270 ? 8.589 -15.659 -21.820 1.00 94.75 270 ALA A N 1
ATOM 2196 C CA . ALA A 1 270 ? 7.386 -14.889 -22.079 1.00 94.75 270 ALA A CA 1
ATOM 2197 C C . ALA A 1 270 ? 6.579 -14.667 -20.796 1.00 94.75 270 ALA A C 1
ATOM 2199 O O . ALA A 1 270 ? 6.548 -15.534 -19.917 1.00 94.75 270 ALA A O 1
ATOM 2200 N N . LEU A 1 271 ? 5.918 -13.516 -20.715 1.00 96.00 271 LEU A N 1
ATOM 2201 C CA . LEU A 1 271 ? 5.048 -13.122 -19.617 1.00 96.00 271 LEU A CA 1
ATOM 2202 C C . LEU A 1 271 ? 3.916 -12.240 -20.147 1.00 96.00 271 LEU A C 1
ATOM 2204 O O . LEU A 1 271 ? 4.163 -11.252 -20.835 1.00 96.00 271 LEU A O 1
ATOM 2208 N N . GLU A 1 272 ? 2.685 -12.556 -19.762 1.00 95.69 272 GLU A N 1
ATOM 2209 C CA . GLU A 1 272 ? 1.534 -11.686 -19.992 1.00 95.69 272 GLU A CA 1
ATOM 2210 C C . GLU A 1 272 ? 1.303 -10.780 -18.775 1.00 95.69 272 GLU A C 1
ATOM 2212 O O . GLU A 1 272 ? 1.311 -11.245 -17.635 1.00 95.69 272 GLU A O 1
ATOM 2217 N N . ILE A 1 273 ? 1.088 -9.485 -19.015 1.00 95.75 273 ILE A N 1
ATOM 2218 C CA . ILE A 1 273 ? 0.840 -8.477 -17.979 1.00 95.75 273 ILE A CA 1
ATOM 2219 C C . ILE A 1 273 ? -0.434 -7.705 -18.329 1.00 95.75 273 ILE A C 1
ATOM 2221 O O . ILE A 1 273 ? -0.591 -7.238 -19.457 1.00 95.75 273 ILE A O 1
ATOM 2225 N N . LYS A 1 274 ? -1.328 -7.526 -17.353 1.00 96.38 274 LYS A N 1
ATOM 2226 C CA . LYS A 1 274 ? -2.519 -6.675 -17.480 1.00 96.38 274 LYS A CA 1
ATOM 2227 C C . LYS A 1 274 ? -2.256 -5.324 -16.824 1.00 96.38 274 LYS A C 1
ATOM 2229 O O . LYS A 1 274 ? -1.847 -5.281 -15.668 1.00 96.38 274 LYS A O 1
ATOM 2234 N N . LEU A 1 275 ? -2.471 -4.237 -17.560 1.00 97.25 275 LEU A N 1
ATOM 2235 C CA . LEU A 1 275 ? -2.192 -2.867 -17.114 1.00 97.25 275 LEU A CA 1
ATOM 2236 C C . LEU A 1 275 ? -3.342 -1.936 -17.490 1.00 97.25 275 LEU A C 1
ATOM 2238 O O . LEU A 1 275 ? -3.915 -2.088 -18.568 1.00 97.25 275 LEU A O 1
ATOM 2242 N N . GLY A 1 276 ? -3.644 -0.953 -16.640 1.00 96.31 276 GLY A N 1
ATOM 2243 C CA . GLY A 1 276 ? -4.607 0.102 -16.970 1.00 96.31 276 GLY A CA 1
ATOM 2244 C C . GLY A 1 276 ? -4.126 1.000 -18.115 1.00 96.31 276 GLY A C 1
ATOM 2245 O O . GLY A 1 276 ? -2.926 1.057 -18.414 1.00 96.31 276 GLY A 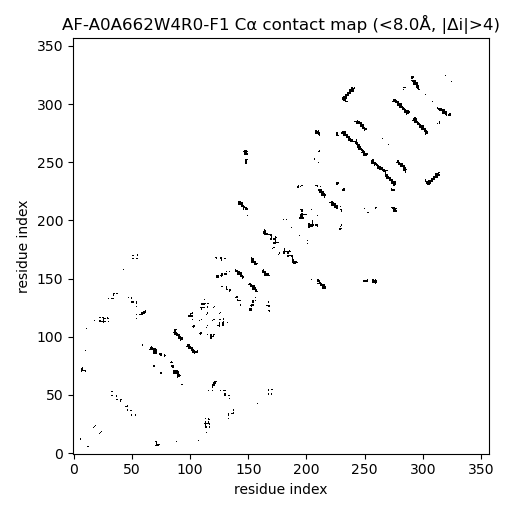O 1
ATOM 2246 N N . GLY A 1 277 ? -5.046 1.690 -18.790 1.00 94.38 277 GLY A N 1
ATOM 2247 C CA . GLY A 1 277 ? -4.759 2.454 -20.010 1.00 94.38 277 GLY A CA 1
ATOM 2248 C C . GLY A 1 277 ? -3.878 3.690 -19.795 1.00 94.38 277 GLY A C 1
ATOM 2249 O O . GLY A 1 277 ? -4.389 4.762 -19.485 1.00 94.38 277 GLY A O 1
ATOM 2250 N N . LYS A 1 278 ? -2.552 3.571 -19.977 1.00 93.31 278 LYS A N 1
ATOM 2251 C CA . LYS A 1 278 ? -1.572 4.664 -19.791 1.00 93.31 278 LYS A CA 1
ATOM 2252 C C . LYS A 1 278 ? -0.254 4.442 -20.535 1.00 93.31 278 LYS A C 1
ATOM 2254 O O . LYS A 1 278 ? -0.029 3.414 -21.167 1.00 93.31 278 LYS A O 1
ATOM 2259 N N . ASN A 1 279 ? 0.662 5.399 -20.390 1.00 95.38 279 ASN A N 1
ATOM 2260 C CA . ASN A 1 279 ? 2.065 5.244 -20.760 1.00 95.38 279 ASN A CA 1
ATOM 2261 C C . ASN A 1 279 ? 2.853 4.517 -19.662 1.00 95.38 279 ASN A C 1
ATOM 2263 O O . ASN A 1 279 ? 2.729 4.851 -18.483 1.00 95.38 279 ASN A O 1
ATOM 2267 N N . TYR A 1 280 ? 3.718 3.590 -20.073 1.00 97.31 280 TYR A N 1
ATOM 2268 C CA . TYR A 1 280 ? 4.621 2.827 -19.212 1.00 97.31 280 TYR A CA 1
ATOM 2269 C C . TYR A 1 280 ? 6.044 2.798 -19.774 1.00 97.31 280 TYR A C 1
ATOM 2271 O O . TYR A 1 280 ? 6.243 2.862 -20.988 1.00 97.31 280 TYR A O 1
ATOM 2279 N N . THR A 1 281 ? 7.028 2.624 -18.892 1.00 97.62 281 THR A N 1
ATOM 2280 C CA . THR A 1 281 ? 8.334 2.056 -19.254 1.00 97.62 281 THR A CA 1
ATOM 2281 C C . THR A 1 281 ? 8.418 0.667 -18.644 1.00 97.62 281 THR A C 1
ATOM 2283 O O . THR A 1 281 ? 8.330 0.517 -17.427 1.00 97.62 281 THR A O 1
ATOM 2286 N N . LEU A 1 282 ? 8.612 -0.348 -19.479 1.00 97.75 282 LEU A N 1
ATOM 2287 C CA . LEU A 1 282 ? 8.883 -1.707 -19.031 1.00 97.75 282 LEU A CA 1
ATOM 2288 C C . LEU A 1 282 ? 10.382 -1.957 -19.081 1.00 97.75 282 LEU A C 1
ATOM 2290 O O . LEU A 1 282 ? 11.013 -1.694 -20.104 1.00 97.75 282 LEU A O 1
ATOM 2294 N N . ILE A 1 283 ? 10.940 -2.459 -17.984 1.00 95.94 283 ILE A N 1
ATOM 2295 C CA . ILE A 1 283 ? 12.336 -2.887 -17.893 1.00 95.94 283 ILE A CA 1
ATOM 2296 C C . ILE A 1 283 ? 12.338 -4.393 -17.664 1.00 95.94 283 ILE A C 1
ATOM 2298 O O . ILE A 1 283 ? 11.804 -4.867 -16.662 1.00 95.94 283 ILE A O 1
ATOM 2302 N N . VAL A 1 284 ? 12.944 -5.133 -18.585 1.00 95.69 284 VAL A N 1
ATOM 2303 C CA . VAL A 1 284 ? 13.127 -6.582 -18.482 1.00 95.69 284 VAL A CA 1
ATOM 2304 C C . VAL A 1 284 ? 14.541 -6.852 -18.006 1.00 95.69 284 VAL A C 1
ATOM 2306 O O . VAL A 1 284 ? 15.499 -6.396 -18.629 1.00 95.69 284 VAL A O 1
ATOM 2309 N N . GLU A 1 285 ? 14.669 -7.602 -16.916 1.00 93.94 285 GLU A N 1
ATOM 2310 C CA . GLU A 1 285 ? 15.951 -8.017 -16.360 1.00 93.94 285 GLU A CA 1
ATOM 2311 C C . GLU A 1 285 ? 16.159 -9.526 -16.484 1.00 93.94 285 GLU A C 1
ATOM 2313 O O . GLU A 1 285 ? 15.261 -10.326 -16.208 1.00 93.94 285 GLU A O 1
ATOM 2318 N N . GLN A 1 286 ? 17.388 -9.900 -16.824 1.00 92.69 286 GLN A N 1
ATOM 2319 C CA . GLN A 1 286 ? 17.904 -11.260 -16.797 1.00 92.69 286 GLN A CA 1
ATOM 2320 C C . GLN A 1 286 ? 19.073 -11.331 -15.812 1.00 92.69 286 GLN A C 1
ATOM 2322 O O . GLN A 1 286 ? 20.066 -10.611 -15.956 1.00 92.69 286 GLN A O 1
ATOM 2327 N N . ASP A 1 287 ? 19.006 -12.248 -14.854 1.00 89.88 287 ASP A N 1
ATOM 2328 C CA . ASP A 1 287 ? 20.123 -12.526 -13.958 1.00 89.88 287 ASP A CA 1
ATOM 2329 C C . ASP A 1 287 ? 21.289 -13.163 -14.724 1.00 89.88 287 ASP A C 1
ATOM 2331 O O . ASP A 1 287 ? 21.146 -14.188 -15.388 1.00 89.88 287 ASP A O 1
ATOM 2335 N N . THR A 1 288 ? 22.468 -12.542 -14.633 1.00 85.62 288 THR A N 1
ATOM 2336 C CA . THR A 1 288 ? 23.726 -13.127 -15.130 1.00 85.62 288 THR A CA 1
ATOM 2337 C C . THR A 1 288 ? 24.501 -13.766 -13.986 1.00 85.62 288 THR A C 1
ATOM 2339 O O . THR A 1 288 ? 24.991 -14.884 -14.108 1.00 85.62 288 THR A O 1
ATOM 2342 N N . ILE A 1 289 ? 24.579 -13.060 -12.855 1.00 81.56 289 ILE A N 1
ATOM 2343 C CA . ILE A 1 289 ? 24.988 -13.619 -11.569 1.00 81.56 289 ILE A CA 1
ATOM 2344 C C . ILE A 1 289 ? 23.806 -13.385 -10.632 1.00 81.56 289 ILE A C 1
ATOM 2346 O O . ILE A 1 289 ? 23.484 -12.211 -10.405 1.00 81.56 289 ILE A O 1
ATOM 2350 N N . PRO A 1 290 ? 23.162 -14.447 -10.110 1.00 72.81 290 PRO A N 1
ATOM 2351 C CA . PRO A 1 290 ? 21.973 -14.317 -9.278 1.00 72.81 290 PRO A CA 1
ATOM 2352 C C . PRO A 1 290 ? 22.155 -13.238 -8.212 1.00 72.81 290 PRO A C 1
ATOM 2354 O O . PRO A 1 290 ? 23.137 -13.263 -7.467 1.00 72.81 290 PRO A O 1
ATOM 2357 N N . TRP A 1 291 ? 21.223 -12.283 -8.166 1.00 66.88 291 TRP A N 1
ATOM 2358 C CA . TRP A 1 291 ? 21.160 -11.216 -7.157 1.00 66.88 291 TRP A CA 1
ATOM 2359 C C . TRP A 1 291 ? 22.308 -10.196 -7.157 1.00 66.88 291 TRP A C 1
ATOM 2361 O O . TRP A 1 291 ? 22.299 -9.308 -6.311 1.00 66.88 291 TRP A O 1
ATOM 2371 N N . LEU A 1 292 ? 23.279 -10.284 -8.075 1.00 74.88 292 LEU A N 1
ATOM 2372 C CA . LEU A 1 292 ? 24.451 -9.397 -8.102 1.00 74.88 292 LEU A CA 1
ATOM 2373 C C . LEU A 1 292 ? 24.554 -8.588 -9.394 1.00 74.88 292 LEU A C 1
ATOM 2375 O O . LEU A 1 292 ? 24.706 -7.366 -9.325 1.00 74.88 292 LEU A O 1
ATOM 2379 N N . ILE A 1 293 ? 24.446 -9.243 -10.553 1.00 83.94 293 ILE A N 1
ATOM 2380 C CA . ILE A 1 293 ? 24.616 -8.612 -11.869 1.00 83.94 293 ILE A CA 1
ATOM 2381 C C . ILE A 1 293 ? 23.490 -9.041 -12.796 1.00 83.94 293 ILE A C 1
ATOM 2383 O O . ILE A 1 293 ? 23.251 -10.238 -12.992 1.00 83.94 293 ILE A O 1
ATOM 2387 N N . VAL A 1 294 ? 22.865 -8.048 -13.423 1.00 89.69 294 VAL A N 1
ATOM 2388 C CA . VAL A 1 294 ? 21.722 -8.242 -14.313 1.00 89.69 294 VAL A CA 1
ATOM 2389 C C . VAL A 1 294 ? 22.024 -7.660 -15.682 1.00 89.69 294 VAL A C 1
ATOM 2391 O O . VAL A 1 294 ? 22.706 -6.638 -15.798 1.00 89.69 294 VAL A O 1
ATOM 2394 N N . LYS A 1 295 ? 21.504 -8.304 -16.723 1.00 92.25 295 LYS A N 1
ATOM 2395 C CA . LYS A 1 295 ? 21.320 -7.681 -18.030 1.00 92.25 295 LYS A CA 1
ATOM 2396 C C . LYS A 1 295 ? 19.931 -7.079 -18.076 1.00 92.25 295 LYS A C 1
ATOM 2398 O O . LYS A 1 295 ? 18.986 -7.715 -17.621 1.00 92.25 295 LYS A O 1
ATOM 2403 N N . ARG A 1 296 ? 19.797 -5.888 -18.647 1.00 93.38 296 ARG A N 1
ATOM 2404 C CA . ARG A 1 296 ? 18.512 -5.210 -18.797 1.00 93.38 296 ARG A CA 1
ATOM 2405 C C . ARG A 1 296 ? 18.308 -4.654 -20.199 1.00 93.38 296 ARG A C 1
ATOM 2407 O O . ARG A 1 296 ? 19.271 -4.275 -20.875 1.00 93.38 296 ARG A O 1
ATOM 2414 N N . ASP A 1 297 ? 17.046 -4.587 -20.589 1.00 95.19 297 ASP A N 1
ATOM 2415 C CA . ASP A 1 297 ? 16.527 -3.854 -21.744 1.00 95.19 297 ASP A CA 1
ATOM 2416 C C . ASP A 1 297 ? 15.257 -3.114 -21.304 1.00 95.19 297 ASP A C 1
ATOM 2418 O O . ASP A 1 297 ? 14.563 -3.562 -20.386 1.00 95.19 297 ASP A O 1
ATOM 2422 N N . SER A 1 298 ? 14.974 -1.957 -21.897 1.00 95.88 298 SER A N 1
ATOM 2423 C CA . SER A 1 298 ? 13.822 -1.141 -21.526 1.00 95.88 298 SER A CA 1
ATOM 2424 C C . SER A 1 298 ? 13.103 -0.560 -22.733 1.00 95.88 298 SER A C 1
ATOM 2426 O O . SER A 1 298 ? 13.714 -0.121 -23.705 1.00 95.88 298 SER A O 1
ATOM 2428 N N . LYS A 1 299 ? 11.770 -0.540 -22.664 1.00 97.00 299 LYS A N 1
ATOM 2429 C CA . LYS A 1 299 ? 10.911 -0.024 -23.733 1.00 97.00 299 LYS A CA 1
ATOM 2430 C C . LYS A 1 299 ? 9.777 0.804 -23.164 1.00 97.00 299 LYS A C 1
ATOM 2432 O O . LYS A 1 299 ? 9.172 0.443 -22.157 1.00 97.00 299 LYS A O 1
ATOM 2437 N N . ASN A 1 300 ? 9.477 1.904 -23.845 1.00 97.44 300 ASN A N 1
ATOM 2438 C CA . ASN A 1 300 ? 8.281 2.689 -23.580 1.00 97.44 300 ASN A CA 1
ATOM 2439 C C . ASN A 1 300 ? 7.105 2.098 -24.357 1.00 97.44 300 ASN A C 1
ATOM 2441 O O . ASN A 1 300 ? 7.262 1.695 -25.509 1.00 97.44 300 ASN A O 1
ATOM 2445 N N . VAL A 1 301 ? 5.933 2.067 -23.735 1.00 96.81 301 VAL A N 1
ATOM 2446 C CA . VAL A 1 301 ? 4.706 1.551 -24.341 1.00 96.81 301 VAL A CA 1
ATOM 2447 C C . VAL A 1 301 ? 3.510 2.369 -23.877 1.00 96.81 301 VAL A C 1
ATOM 2449 O O . VAL A 1 301 ? 3.400 2.713 -22.704 1.00 96.81 301 VAL A O 1
ATOM 2452 N N . THR A 1 302 ? 2.600 2.665 -24.798 1.00 97.00 302 THR A N 1
ATOM 2453 C CA . THR A 1 302 ? 1.270 3.186 -24.475 1.00 97.00 302 THR A CA 1
ATOM 2454 C C . THR A 1 302 ? 0.295 2.020 -24.494 1.00 97.00 302 THR A C 1
ATOM 2456 O O . THR A 1 302 ? 0.042 1.440 -25.549 1.00 97.00 302 THR A O 1
ATOM 2459 N N . VAL A 1 303 ? -0.227 1.657 -23.328 1.00 96.81 303 VAL A N 1
ATOM 2460 C CA . VAL A 1 303 ? -1.243 0.617 -23.175 1.00 96.81 303 VAL A CA 1
ATOM 2461 C C . VAL A 1 303 ? -2.612 1.244 -23.380 1.00 96.81 303 VAL A C 1
ATOM 2463 O O . VAL A 1 303 ? -2.931 2.267 -22.780 1.00 96.81 303 VAL A O 1
ATOM 2466 N N . LEU A 1 304 ? -3.416 0.615 -24.231 1.00 95.81 304 LEU A N 1
ATOM 2467 C CA . LEU A 1 304 ? -4.802 0.989 -24.474 1.00 95.81 304 LEU A CA 1
ATOM 2468 C C . LEU A 1 304 ? -5.715 -0.105 -23.920 1.00 95.81 304 LEU A C 1
ATOM 2470 O O . LEU A 1 304 ? -5.450 -1.294 -24.114 1.00 95.81 304 LEU A O 1
ATOM 2474 N N . GLU A 1 305 ? -6.794 0.299 -23.262 1.00 93.94 305 GLU A N 1
ATOM 2475 C CA . GLU A 1 305 ? -7.785 -0.609 -22.685 1.00 93.94 305 GLU A CA 1
ATOM 2476 C C . GLU A 1 305 ? -8.407 -1.504 -23.766 1.00 93.94 305 GLU A C 1
ATOM 2478 O O . GLU A 1 305 ? -8.669 -1.073 -24.894 1.00 93.94 305 GLU A O 1
ATOM 2483 N N . GLY A 1 306 ? -8.576 -2.789 -23.452 1.00 95.44 306 GLY A N 1
ATOM 2484 C CA . GLY A 1 306 ? -9.098 -3.797 -24.375 1.00 95.44 306 GLY A CA 1
ATOM 2485 C C . GLY A 1 306 ? -8.179 -4.133 -25.558 1.00 95.44 306 GLY A C 1
ATOM 2486 O O . GLY A 1 306 ? -8.586 -4.878 -26.451 1.00 95.44 306 GLY A O 1
ATOM 2487 N N . ARG A 1 307 ? -6.951 -3.597 -25.610 1.00 96.62 307 ARG A N 1
ATOM 2488 C CA . ARG A 1 307 ? -5.978 -3.892 -26.672 1.00 96.62 307 ARG A CA 1
ATOM 2489 C C . ARG A 1 307 ? -4.894 -4.848 -26.196 1.00 96.62 307 ARG A C 1
ATOM 2491 O O . ARG A 1 307 ? -4.546 -4.897 -25.021 1.00 96.62 307 ARG A O 1
ATOM 2498 N N . TYR A 1 308 ? -4.343 -5.577 -27.160 1.00 96.56 308 TYR A N 1
ATOM 2499 C CA . TYR A 1 308 ? -3.208 -6.470 -26.980 1.00 96.56 308 TYR A CA 1
ATOM 2500 C C . TYR A 1 308 ? -1.964 -5.864 -27.633 1.00 96.56 308 TYR A C 1
ATOM 2502 O O . TYR A 1 308 ? -2.028 -5.399 -28.773 1.00 96.56 308 TYR A O 1
ATOM 2510 N N . ILE A 1 309 ? -0.838 -5.878 -26.923 1.00 96.88 309 ILE A N 1
ATOM 2511 C CA . ILE A 1 309 ? 0.449 -5.356 -27.391 1.00 96.88 309 ILE A CA 1
ATOM 2512 C C . ILE A 1 309 ? 1.515 -6.422 -27.157 1.00 96.88 309 ILE A C 1
ATOM 2514 O O . ILE A 1 309 ? 1.623 -6.952 -26.057 1.00 96.88 309 ILE A O 1
ATOM 2518 N N . ASN A 1 310 ? 2.326 -6.706 -28.175 1.00 97.12 310 ASN A N 1
ATOM 2519 C CA . ASN A 1 310 ? 3.472 -7.602 -28.055 1.00 97.12 310 ASN A CA 1
ATOM 2520 C C . ASN A 1 310 ? 4.777 -6.799 -28.054 1.00 97.12 310 ASN A C 1
ATOM 2522 O O . ASN A 1 310 ? 4.996 -5.979 -28.947 1.00 97.12 310 ASN A O 1
ATOM 2526 N N . LEU A 1 311 ? 5.643 -7.048 -27.074 1.00 96.94 311 LEU A N 1
ATOM 2527 C CA . LEU A 1 311 ? 6.942 -6.400 -26.931 1.00 96.94 311 LEU A CA 1
ATOM 2528 C C . LEU A 1 311 ? 8.032 -7.459 -26.788 1.00 96.94 311 LEU A C 1
ATOM 2530 O O . LEU A 1 311 ? 8.076 -8.188 -25.802 1.00 96.94 311 LEU A O 1
ATOM 2534 N N . GLU A 1 312 ? 8.944 -7.498 -27.754 1.00 96.81 312 GLU A N 1
ATOM 2535 C CA . GLU A 1 312 ? 10.123 -8.362 -27.708 1.00 96.81 312 GLU A CA 1
ATOM 2536 C C . GLU A 1 312 ? 11.315 -7.618 -27.099 1.00 96.81 312 GLU A C 1
ATOM 2538 O O . GLU A 1 312 ? 11.589 -6.493 -27.506 1.00 96.81 312 GLU A O 1
ATOM 2543 N N . PHE A 1 313 ? 12.029 -8.222 -26.153 1.00 96.19 313 PHE A N 1
ATOM 2544 C CA . PHE A 1 313 ? 13.188 -7.654 -25.463 1.00 96.19 313 PHE A CA 1
ATOM 2545 C C . PHE A 1 313 ? 14.460 -8.456 -25.734 1.00 96.19 313 PHE A C 1
ATOM 2547 O O . PHE A 1 313 ? 14.436 -9.680 -25.893 1.00 96.19 313 PHE A O 1
ATOM 2554 N N . GLU A 1 314 ? 15.593 -7.756 -25.710 1.00 93.69 314 GLU A N 1
ATOM 2555 C CA . GLU A 1 314 ? 16.923 -8.362 -25.774 1.00 93.69 314 GLU A CA 1
ATOM 2556 C C . GLU A 1 314 ? 17.828 -7.760 -24.688 1.00 93.69 314 GLU A C 1
ATOM 2558 O O . GLU A 1 314 ? 18.570 -6.810 -24.951 1.00 93.69 314 GLU A O 1
ATOM 2563 N N . PRO A 1 315 ? 17.795 -8.288 -23.448 1.00 89.06 315 PRO A N 1
ATOM 2564 C CA . PRO A 1 315 ? 18.628 -7.791 -22.356 1.00 89.06 315 PRO A CA 1
ATOM 2565 C C . PRO A 1 315 ? 20.123 -7.897 -22.685 1.00 89.06 315 PRO A C 1
ATOM 2567 O O . PRO A 1 315 ? 20.704 -8.982 -22.693 1.00 89.06 315 PRO A O 1
ATOM 2570 N N . GLN A 1 316 ? 20.765 -6.756 -22.939 1.00 87.56 316 GLN A N 1
ATOM 2571 C CA . GLN A 1 316 ? 22.193 -6.691 -23.280 1.00 87.56 316 GLN A CA 1
ATOM 2572 C C . GLN A 1 316 ? 22.991 -5.761 -22.360 1.00 87.56 316 GLN A C 1
ATOM 2574 O O . GLN A 1 316 ? 24.185 -5.982 -22.158 1.00 87.56 316 GLN A O 1
ATOM 2579 N N . SER A 1 317 ? 22.355 -4.741 -21.772 1.00 85.88 317 SER A N 1
ATOM 2580 C CA . SER A 1 317 ? 23.058 -3.758 -20.942 1.00 85.88 317 SER A CA 1
ATOM 2581 C C . SER A 1 317 ? 23.254 -4.267 -19.514 1.00 85.88 317 SER A C 1
ATOM 2583 O O . SER A 1 317 ? 22.297 -4.690 -18.873 1.00 85.88 317 SER A O 1
ATOM 2585 N N . PHE A 1 318 ? 24.484 -4.235 -18.999 1.00 85.12 318 PHE A N 1
ATOM 2586 C CA . PHE A 1 318 ? 24.762 -4.647 -17.622 1.00 85.12 318 PHE A CA 1
ATOM 2587 C C . PHE A 1 318 ? 24.400 -3.545 -16.627 1.00 85.12 318 PHE A C 1
ATOM 2589 O O . PHE A 1 318 ? 24.723 -2.374 -16.838 1.00 85.12 318 PHE A O 1
ATOM 2596 N N . ALA A 1 319 ? 23.786 -3.931 -15.512 1.00 76.75 319 ALA A N 1
ATOM 2597 C CA . ALA A 1 319 ? 23.551 -3.055 -14.375 1.00 76.75 319 ALA A CA 1
ATOM 2598 C C . ALA A 1 319 ? 23.884 -3.772 -13.054 1.00 76.75 319 ALA A C 1
ATOM 2600 O O . ALA A 1 319 ? 23.625 -4.976 -12.925 1.00 76.75 319 ALA A O 1
ATOM 2601 N N . PRO A 1 320 ? 24.471 -3.062 -12.071 1.00 75.19 320 PRO A N 1
ATOM 2602 C CA . PRO A 1 320 ? 24.589 -3.583 -10.718 1.00 75.19 320 PRO A CA 1
ATOM 2603 C C . PRO A 1 320 ? 23.202 -3.656 -10.073 1.00 75.19 320 PRO A C 1
ATOM 2605 O O . PRO A 1 320 ? 22.357 -2.789 -10.294 1.00 75.19 320 PRO A O 1
ATOM 2608 N N . THR A 1 321 ? 22.984 -4.675 -9.251 1.00 74.81 321 THR A N 1
ATOM 2609 C CA . THR A 1 321 ? 21.797 -4.760 -8.386 1.00 74.81 321 THR A CA 1
ATOM 2610 C C . THR A 1 321 ? 21.937 -3.865 -7.152 1.00 74.81 321 THR A C 1
ATOM 2612 O O . THR A 1 321 ? 23.050 -3.515 -6.746 1.00 74.81 321 THR A O 1
ATOM 2615 N N . ASP A 1 322 ? 20.819 -3.576 -6.482 1.00 70.56 322 ASP A N 1
ATOM 2616 C CA . ASP A 1 322 ? 20.812 -2.855 -5.200 1.00 70.56 322 ASP A CA 1
ATOM 2617 C C . ASP A 1 322 ? 21.644 -3.564 -4.119 1.00 70.56 322 ASP A C 1
ATOM 2619 O O . ASP A 1 322 ? 22.300 -2.911 -3.309 1.00 70.56 322 ASP A O 1
ATOM 2623 N N . ILE A 1 323 ? 21.682 -4.902 -4.134 1.00 72.62 323 ILE A N 1
ATOM 2624 C CA . ILE A 1 323 ? 22.493 -5.708 -3.209 1.00 72.62 323 ILE A CA 1
ATOM 2625 C C . ILE A 1 323 ? 23.981 -5.455 -3.450 1.00 72.62 323 ILE A C 1
ATOM 2627 O O . ILE A 1 323 ? 24.731 -5.225 -2.500 1.00 72.62 323 ILE A O 1
ATOM 2631 N N . LEU A 1 324 ? 24.419 -5.456 -4.712 1.00 73.31 324 LEU A N 1
ATOM 2632 C CA . LEU A 1 324 ? 25.814 -5.180 -5.048 1.00 73.31 324 LEU A CA 1
ATOM 2633 C C . LEU A 1 324 ? 26.210 -3.747 -4.665 1.00 73.31 324 LEU A C 1
ATOM 2635 O O . LEU A 1 324 ? 27.308 -3.528 -4.146 1.00 73.31 324 LEU A O 1
ATOM 2639 N N . ILE A 1 325 ? 25.309 -2.780 -4.860 1.00 73.00 325 ILE A N 1
ATOM 2640 C CA . ILE A 1 325 ? 25.509 -1.395 -4.414 1.00 73.00 325 ILE A CA 1
ATOM 2641 C C . ILE A 1 325 ? 25.632 -1.346 -2.887 1.00 73.00 325 ILE A C 1
ATOM 2643 O O . ILE A 1 325 ? 26.580 -0.753 -2.374 1.00 73.00 325 ILE A O 1
ATOM 2647 N N . PHE A 1 326 ? 24.732 -2.005 -2.153 1.00 67.69 326 PHE A N 1
ATOM 2648 C CA . PHE A 1 326 ? 24.758 -2.044 -0.691 1.00 67.69 326 PHE A CA 1
ATOM 2649 C C . PHE A 1 326 ? 26.053 -2.658 -0.151 1.00 67.69 326 PHE A C 1
ATOM 2651 O O . PHE A 1 326 ? 26.711 -2.044 0.689 1.00 67.69 326 PHE A O 1
ATOM 2658 N N . ILE A 1 327 ? 26.460 -3.822 -0.669 1.00 73.25 327 ILE A N 1
ATOM 2659 C CA . ILE A 1 327 ? 27.729 -4.465 -0.301 1.00 73.25 327 ILE A CA 1
ATOM 2660 C C . ILE A 1 327 ? 28.883 -3.492 -0.545 1.00 73.25 327 ILE A C 1
ATOM 2662 O O . ILE A 1 327 ? 29.692 -3.271 0.351 1.00 73.25 327 ILE A O 1
ATOM 2666 N N . SER A 1 328 ? 28.912 -2.838 -1.708 1.00 71.25 328 SER A N 1
ATOM 2667 C CA . SER A 1 328 ? 29.957 -1.868 -2.049 1.00 71.25 328 SER A CA 1
ATOM 2668 C C . SER A 1 328 ? 30.003 -0.696 -1.061 1.00 71.25 328 SER A C 1
ATOM 2670 O O . SER A 1 328 ? 31.080 -0.330 -0.591 1.00 71.25 328 SER A O 1
ATOM 2672 N N . VAL A 1 329 ? 28.849 -0.137 -0.685 1.00 69.31 329 VAL A N 1
ATOM 2673 C CA . VAL A 1 329 ? 28.750 0.956 0.298 1.00 69.31 329 VAL A CA 1
ATOM 2674 C C . VAL A 1 329 ? 29.227 0.509 1.682 1.00 69.31 329 VAL A C 1
ATOM 2676 O O . VAL A 1 329 ? 29.996 1.227 2.330 1.00 69.31 329 VAL A O 1
ATOM 2679 N N . VAL A 1 330 ? 28.820 -0.680 2.134 1.00 67.38 330 VAL A N 1
ATOM 2680 C CA . VAL A 1 330 ? 29.240 -1.242 3.427 1.00 67.38 330 VAL A CA 1
ATOM 2681 C C . VAL A 1 330 ? 30.746 -1.491 3.439 1.00 67.38 330 VAL A C 1
ATOM 2683 O O . VAL A 1 330 ? 31.431 -1.069 4.371 1.00 67.38 330 VAL A O 1
ATOM 2686 N N . THR A 1 331 ? 31.291 -2.110 2.391 1.00 73.94 331 THR A N 1
ATOM 2687 C CA . THR A 1 331 ? 32.728 -2.372 2.267 1.00 73.94 331 THR A CA 1
ATOM 2688 C C . THR A 1 331 ? 33.536 -1.076 2.264 1.00 73.94 331 THR A C 1
ATOM 2690 O O . THR A 1 331 ? 34.501 -0.964 3.020 1.00 73.94 331 THR A O 1
ATOM 2693 N N . LEU A 1 332 ? 33.125 -0.069 1.487 1.00 70.75 332 LEU A N 1
ATOM 2694 C CA . LEU A 1 332 ? 33.784 1.241 1.466 1.00 70.75 332 LEU A CA 1
ATOM 2695 C C . LEU A 1 332 ? 33.737 1.929 2.835 1.00 70.75 332 LEU A C 1
ATOM 2697 O O . LEU A 1 332 ? 34.730 2.519 3.261 1.00 70.75 332 LEU A O 1
ATOM 2701 N N . SER A 1 333 ? 32.624 1.800 3.557 1.00 63.94 333 SER A N 1
ATOM 2702 C CA . SER A 1 333 ? 32.476 2.347 4.910 1.00 63.94 333 SER A CA 1
ATOM 2703 C C . SER A 1 333 ? 33.412 1.663 5.914 1.00 63.94 333 SER A C 1
ATOM 2705 O O . SER A 1 333 ? 34.043 2.341 6.726 1.00 63.94 333 SER A O 1
ATOM 2707 N N . ILE A 1 334 ? 33.567 0.336 5.833 1.00 70.00 334 ILE A N 1
ATOM 2708 C CA . ILE A 1 334 ? 34.501 -0.427 6.678 1.00 70.00 334 ILE A CA 1
ATOM 2709 C C . ILE A 1 334 ? 35.949 -0.021 6.380 1.00 70.00 334 ILE A C 1
ATOM 2711 O O . ILE A 1 334 ? 36.703 0.280 7.306 1.00 70.00 334 ILE A O 1
ATOM 2715 N N . ILE A 1 335 ? 36.333 0.041 5.100 1.00 74.12 335 ILE A N 1
ATOM 2716 C CA . ILE A 1 335 ? 37.682 0.455 4.685 1.00 74.12 335 ILE A CA 1
ATOM 2717 C C . ILE A 1 335 ? 37.971 1.883 5.166 1.00 74.12 335 ILE A C 1
ATOM 2719 O O . ILE A 1 335 ? 39.011 2.123 5.781 1.00 74.12 335 ILE A O 1
ATOM 2723 N N . GLY A 1 336 ? 37.039 2.818 4.962 1.00 66.06 336 GLY A N 1
ATOM 2724 C CA . GLY A 1 336 ? 37.159 4.192 5.449 1.00 66.06 336 GLY A CA 1
ATOM 2725 C C . GLY A 1 336 ? 37.348 4.261 6.967 1.00 66.06 336 GLY A C 1
ATOM 2726 O O . GLY A 1 336 ? 38.249 4.950 7.447 1.00 66.06 336 GLY A O 1
ATOM 2727 N N . GLY A 1 337 ? 36.572 3.484 7.730 1.00 64.94 337 GLY A N 1
ATOM 2728 C CA . GLY A 1 337 ? 36.721 3.374 9.183 1.00 64.94 337 GLY A CA 1
ATOM 2729 C C . GLY A 1 337 ? 38.100 2.859 9.611 1.00 64.94 337 GLY A C 1
ATOM 2730 O O . GLY A 1 337 ? 38.717 3.433 10.510 1.00 64.94 337 GLY A O 1
ATOM 2731 N N . ILE A 1 338 ? 38.629 1.833 8.935 1.00 72.38 338 ILE A N 1
ATOM 2732 C CA . ILE A 1 338 ? 39.973 1.289 9.199 1.00 72.38 338 ILE A CA 1
ATOM 2733 C C . ILE A 1 338 ? 41.056 2.345 8.932 1.00 72.38 338 ILE A C 1
ATOM 2735 O O . ILE A 1 338 ? 41.982 2.491 9.738 1.00 72.38 338 ILE A O 1
ATOM 2739 N N . VAL A 1 339 ? 40.939 3.103 7.838 1.00 70.62 339 VAL A N 1
ATOM 2740 C CA . VAL A 1 339 ? 41.888 4.171 7.481 1.00 70.62 339 VAL A CA 1
ATOM 2741 C C . VAL A 1 339 ? 41.864 5.294 8.520 1.00 70.62 339 VAL A C 1
ATOM 2743 O O . VAL A 1 339 ? 42.924 5.714 8.983 1.00 70.62 339 VAL A O 1
ATOM 2746 N N . VAL A 1 340 ? 40.680 5.730 8.958 1.00 67.19 340 VAL A N 1
ATOM 2747 C CA . VAL A 1 340 ? 40.529 6.768 9.992 1.00 67.19 340 VAL A CA 1
ATOM 2748 C C . VAL A 1 340 ? 41.122 6.313 11.328 1.00 67.19 340 VAL A C 1
ATOM 2750 O O . VAL A 1 340 ? 41.907 7.044 11.932 1.00 67.19 340 VAL A O 1
ATOM 2753 N N . VAL A 1 341 ? 40.815 5.093 11.780 1.00 66.19 341 VAL A N 1
ATOM 2754 C CA . VAL A 1 341 ? 41.352 4.539 13.038 1.00 66.19 341 VAL A CA 1
ATOM 2755 C C . VAL A 1 341 ? 42.876 4.424 12.979 1.00 66.19 341 VAL A C 1
ATOM 2757 O O . VAL A 1 341 ? 43.567 4.763 13.943 1.00 66.19 341 VAL A O 1
ATOM 2760 N N . SER A 1 342 ? 43.413 3.983 11.841 1.00 65.81 342 SER A N 1
ATOM 2761 C CA . SER A 1 342 ? 44.858 3.889 11.619 1.00 65.81 342 SER A CA 1
ATOM 2762 C C . SER A 1 342 ? 45.518 5.271 11.614 1.00 65.81 342 SER A C 1
ATOM 2764 O O . SER A 1 342 ? 46.536 5.460 12.277 1.00 65.81 342 SER A O 1
ATOM 2766 N N . GLY A 1 343 ? 44.904 6.265 10.965 1.00 59.78 343 GLY A N 1
ATOM 2767 C CA . GLY A 1 343 ? 45.364 7.656 10.979 1.00 59.78 343 GLY A CA 1
ATOM 2768 C C . GLY A 1 343 ? 45.372 8.267 12.383 1.00 59.78 343 GLY A C 1
ATOM 2769 O O . GLY A 1 343 ? 46.371 8.860 12.788 1.00 59.78 343 GLY A O 1
ATOM 2770 N N . ILE A 1 344 ? 44.316 8.047 13.176 1.00 66.19 344 ILE A N 1
ATOM 2771 C CA . ILE A 1 344 ? 44.245 8.491 14.580 1.00 66.19 344 ILE A CA 1
ATOM 2772 C C . ILE A 1 344 ? 45.361 7.850 15.412 1.00 66.19 344 ILE A C 1
ATOM 2774 O O . ILE A 1 344 ? 46.011 8.540 16.195 1.00 66.19 344 ILE A O 1
ATOM 2778 N N . ARG A 1 345 ? 45.631 6.549 15.229 1.00 66.94 345 ARG A N 1
ATOM 2779 C CA . ARG A 1 345 ? 46.729 5.858 15.929 1.00 66.94 345 ARG A CA 1
ATOM 2780 C C . ARG A 1 345 ? 48.095 6.453 15.587 1.00 66.94 345 ARG A C 1
ATOM 2782 O O . ARG A 1 345 ? 48.909 6.633 16.491 1.00 66.94 345 ARG A O 1
ATOM 2789 N N . VAL A 1 346 ? 48.334 6.786 14.319 1.00 69.12 346 VAL A N 1
ATOM 2790 C CA . VAL A 1 346 ? 49.584 7.415 13.861 1.00 69.12 346 VAL A CA 1
ATOM 2791 C C . VAL A 1 346 ? 49.748 8.818 14.454 1.00 69.12 346 VAL A C 1
ATOM 2793 O O . VAL A 1 346 ? 50.809 9.133 14.996 1.00 69.12 346 VAL A O 1
ATOM 2796 N N . VAL A 1 347 ? 48.696 9.640 14.428 1.00 64.44 347 VAL A N 1
ATOM 2797 C CA . VAL A 1 347 ? 48.711 10.990 15.019 1.00 64.44 347 VAL A CA 1
ATOM 2798 C C . VAL A 1 347 ? 48.932 10.924 16.531 1.00 64.44 347 VAL A C 1
ATOM 2800 O O . VAL A 1 347 ? 49.806 11.614 17.054 1.00 64.44 347 VAL A O 1
ATOM 2803 N N . TYR A 1 348 ? 48.214 10.046 17.234 1.00 64.38 348 TYR A N 1
ATOM 2804 C CA . TYR A 1 348 ? 48.369 9.855 18.677 1.00 64.38 348 TYR A CA 1
ATOM 2805 C C . TYR A 1 348 ? 49.786 9.392 19.051 1.00 64.38 348 TYR A C 1
ATOM 2807 O O . TYR A 1 348 ? 50.391 9.922 19.983 1.00 64.38 348 TYR A O 1
ATOM 2815 N N . ALA A 1 349 ? 50.362 8.454 18.291 1.00 68.94 349 ALA A N 1
ATOM 2816 C CA . ALA A 1 349 ? 51.744 8.019 18.483 1.00 68.94 349 ALA A CA 1
ATOM 2817 C C . ALA A 1 349 ? 52.753 9.161 18.251 1.00 68.94 349 ALA A C 1
ATOM 2819 O O . ALA A 1 349 ? 53.730 9.275 18.992 1.00 68.94 349 ALA A O 1
ATOM 2820 N N . SER A 1 350 ? 52.506 10.034 17.267 1.00 65.25 350 SER A N 1
ATOM 2821 C CA . SER A 1 350 ? 53.350 11.204 16.999 1.00 65.25 350 SER A CA 1
ATOM 2822 C C . SER A 1 350 ? 53.270 12.264 18.101 1.00 65.25 350 SER A C 1
ATOM 2824 O O . SER A 1 350 ? 54.296 12.860 18.426 1.00 65.25 350 SER A O 1
ATOM 2826 N N . ILE A 1 351 ? 52.086 12.504 18.674 1.00 70.31 351 ILE A N 1
ATOM 2827 C CA . ILE A 1 351 ? 51.903 13.432 19.803 1.00 70.31 351 ILE A CA 1
ATOM 2828 C C . ILE A 1 351 ? 52.665 12.908 21.025 1.00 70.31 351 ILE A C 1
ATOM 2830 O O . ILE A 1 351 ? 53.523 13.602 21.564 1.00 70.31 351 ILE A O 1
ATOM 2834 N N . LYS A 1 352 ? 52.468 11.634 21.377 1.00 71.56 352 LYS A N 1
ATOM 2835 C CA . LYS A 1 352 ? 53.125 10.999 22.530 1.00 71.56 352 LYS A CA 1
ATOM 2836 C C . LYS A 1 352 ? 54.653 10.924 22.401 1.00 71.56 352 LYS A C 1
ATOM 2838 O O . LYS A 1 352 ? 55.359 10.869 23.404 1.00 71.56 352 LYS A O 1
ATOM 2843 N N . LYS A 1 353 ? 55.182 10.892 21.171 1.00 70.56 353 LYS A N 1
ATOM 2844 C CA . LYS A 1 353 ? 56.628 10.953 20.905 1.00 70.56 353 LYS A CA 1
ATOM 2845 C C . LYS A 1 353 ? 57.194 12.359 21.130 1.00 70.56 353 LYS A C 1
ATOM 2847 O O . LYS A 1 353 ? 58.299 12.459 21.647 1.00 70.56 353 LYS A O 1
ATOM 2852 N N . LYS A 1 354 ? 56.446 13.415 20.781 1.00 67.56 354 LYS A N 1
ATOM 2853 C CA . LYS A 1 354 ? 56.837 14.813 21.037 1.00 67.56 354 LYS A CA 1
ATOM 2854 C C . LYS A 1 354 ? 56.799 15.180 22.521 1.00 67.56 354 LYS A C 1
ATOM 2856 O O . LYS A 1 354 ? 57.626 15.960 22.944 1.00 67.56 354 LYS A O 1
ATOM 2861 N N . GLU A 1 355 ? 55.895 14.598 23.307 1.00 69.44 355 GLU A N 1
ATOM 2862 C CA . GLU A 1 355 ? 55.832 14.821 24.766 1.00 69.44 355 GLU A CA 1
ATOM 2863 C C . GLU A 1 355 ? 56.983 14.157 25.551 1.00 69.44 355 GLU A C 1
ATOM 2865 O O . GLU A 1 355 ? 57.141 14.403 26.742 1.00 69.44 355 GLU A O 1
ATOM 2870 N N . ARG A 1 356 ? 57.759 13.271 24.911 1.00 66.94 356 ARG A N 1
ATOM 2871 C CA . ARG A 1 356 ? 58.896 12.552 25.519 1.00 66.94 356 ARG A CA 1
ATOM 2872 C C . ARG A 1 356 ? 60.265 13.117 25.123 1.00 66.94 356 ARG A C 1
ATOM 2874 O O . ARG A 1 356 ? 61.274 12.567 25.561 1.00 66.94 356 ARG A O 1
ATOM 2881 N N . GLN A 1 357 ? 60.290 14.130 24.260 1.00 59.31 357 GLN A N 1
ATOM 2882 C CA . GLN A 1 357 ? 61.472 14.911 23.886 1.00 59.31 357 GLN A CA 1
ATOM 2883 C C . GLN A 1 357 ? 61.395 16.255 24.593 1.00 59.31 357 GLN A C 1
ATOM 2885 O O . GLN A 1 357 ? 62.470 16.741 24.998 1.00 59.31 357 GLN A O 1
#

pLDDT: mean 86.97, std 13.24, range [40.97, 98.75]